Protein AF-A0A5Q4ESC2-F1 (afdb_monomer_lite)

Radius of gyration: 34.66 Å; chains: 1; bounding box: 76×83×93 Å

Sequence (273 aa):
MDDGARHDRKFGSLLDAVEGGDAQSPKQTKPARVKDPAAARRRTRFAQMLGGAMALSGALVGASLAWSEFKPIRPPDVFNDPFDNVLAFALLDKDFNKLPIERRIELLKEMAERFRSLDAGDSALMAAFAAGIGGKARAQLQENLQVLAMDMTEMFAMKYAQAPADQKEEALEAALVEMFTLMQELSPVEGEQRDAAETLERIRERSQRRAENRAGDGGGAMQSAEVGRMIDWIQGDGNQNSSPGERARVTRFMRDTVRYMRGQDINKGPRRD

Secondary structure (DSSP, 8-state):
------------------------------------HHHHHHHHHHHHHHHHHHHHHHHHHHHHHHHHHHSPP----TTTS-HHHHHHHHHH-SGGGGS-HHHHHHHHHHHHHHHHHS-GGGHHHHHHHHHH--THHHHHHHHHHHHHHHHHHHHHHHHHHHS-GGGHHHHHHHHHHHHHHHHHHT-SS------HHHHHHHHHHHHHHHHHTTTS----SSTHHHHHHHHHHHHTGGGTTS-HHHHHHHHHHHHHHHHHHTT--SSSPPP--

pLDDT: mean 70.16, std 15.53, range [33.69, 91.75]

Foldseek 3Di:
DDDDDDDDDDDDDDDDDDDDDDDPDPPPPDPDPPPPVVVVVVVVVVVVVVVVVVVVVVVVVVVVVVCVVPPDDDQDDCPPDDPLVLCCCLQQDPVLLVDDLVVSLVSLLSNLVVLLVDDPVCVVVVVVVVVVCDDPSVVRSVLSVLQSVLSLLLVLLVQLVPDDPVCNLVSLLVSQLVVQQSVQSSHSDPDDPDRSSVVLVVLLVVLQVVLVVPPDDQDDSPGPVNLVVVVVCLVPDSPPPPDPVSSVSSNLSSQLNVCVSNVHDSNDDPDPD

Structure (mmCIF, N/CA/C/O backbone):
data_AF-A0A5Q4ESC2-F1
#
_entry.id   AF-A0A5Q4ESC2-F1
#
loop_
_atom_site.group_PDB
_atom_site.id
_atom_site.type_symbol
_atom_site.label_atom_id
_atom_site.label_alt_id
_atom_site.label_comp_id
_atom_site.label_asym_id
_atom_site.label_entity_id
_atom_site.label_seq_id
_atom_site.pdbx_PDB_ins_code
_atom_site.Cartn_x
_atom_site.Cartn_y
_atom_site.Cartn_z
_atom_site.occupancy
_atom_site.B_iso_or_equiv
_atom_site.auth_seq_id
_atom_site.auth_comp_id
_atom_site.auth_asym_id
_atom_site.auth_atom_id
_atom_site.pdbx_PDB_model_num
ATOM 1 N N . MET A 1 1 ? 29.203 48.215 7.234 1.00 47.59 1 MET A N 1
ATOM 2 C CA . MET A 1 1 ? 29.011 47.410 6.013 1.00 47.59 1 MET A CA 1
ATOM 3 C C . MET A 1 1 ? 28.654 48.406 4.938 1.00 47.59 1 MET A C 1
ATOM 5 O O . MET A 1 1 ? 27.585 48.992 5.009 1.00 47.59 1 MET A O 1
ATOM 9 N N . ASP A 1 2 ? 29.662 48.713 4.128 1.00 43.50 2 ASP A N 1
ATOM 10 C CA . ASP A 1 2 ? 29.769 49.878 3.250 1.00 43.50 2 ASP A CA 1
ATOM 11 C C . ASP A 1 2 ? 29.071 49.674 1.903 1.00 43.50 2 ASP A C 1
ATOM 13 O O . ASP A 1 2 ? 29.063 48.569 1.355 1.00 43.50 2 ASP A O 1
ATOM 17 N N . ASP A 1 3 ? 28.546 50.785 1.389 1.00 51.19 3 ASP A N 1
ATOM 18 C CA . ASP A 1 3 ? 28.013 50.984 0.043 1.00 51.19 3 ASP A CA 1
ATOM 19 C C . ASP A 1 3 ? 29.142 50.955 -1.005 1.00 51.19 3 ASP A C 1
ATOM 21 O O . ASP A 1 3 ? 30.207 51.543 -0.813 1.00 51.19 3 ASP A O 1
ATOM 25 N N . GLY A 1 4 ? 28.910 50.293 -2.142 1.00 39.72 4 GLY A N 1
ATOM 26 C CA . GLY A 1 4 ? 29.937 50.049 -3.162 1.00 39.72 4 GLY A CA 1
ATOM 27 C C . GLY A 1 4 ? 29.409 50.160 -4.588 1.00 39.72 4 GLY A C 1
ATOM 28 O O . GLY A 1 4 ? 28.915 49.192 -5.160 1.00 39.72 4 GLY A O 1
ATOM 29 N N . ALA A 1 5 ? 29.531 51.364 -5.140 1.00 52.62 5 ALA A N 1
ATOM 30 C CA . ALA A 1 5 ? 29.028 51.845 -6.422 1.00 52.62 5 ALA A CA 1
ATOM 31 C C . ALA A 1 5 ? 29.481 51.073 -7.684 1.00 52.62 5 ALA A C 1
ATOM 33 O O . ALA A 1 5 ? 30.617 50.618 -7.818 1.00 52.62 5 ALA A O 1
ATOM 34 N N . ARG A 1 6 ? 28.571 51.047 -8.672 1.00 48.03 6 ARG A N 1
ATOM 35 C CA . ARG A 1 6 ? 28.815 50.703 -10.082 1.00 48.03 6 ARG A CA 1
ATOM 36 C C . ARG A 1 6 ? 29.672 51.778 -10.753 1.00 48.03 6 ARG A C 1
ATOM 38 O O . ARG A 1 6 ? 29.360 52.959 -10.640 1.00 48.03 6 ARG A O 1
ATOM 45 N N . HIS A 1 7 ? 30.664 51.360 -11.538 1.00 46.47 7 HIS A N 1
ATOM 46 C CA . HIS A 1 7 ? 31.393 52.241 -12.448 1.00 46.47 7 HIS A CA 1
ATOM 47 C C . HIS A 1 7 ? 31.344 51.726 -13.888 1.00 46.47 7 HIS A C 1
ATOM 49 O O . HIS A 1 7 ? 31.915 50.687 -14.219 1.00 46.47 7 HIS A O 1
ATOM 55 N N . ASP A 1 8 ? 30.695 52.525 -14.733 1.00 48.56 8 ASP A N 1
ATOM 56 C CA . ASP A 1 8 ? 30.868 52.570 -16.179 1.00 48.56 8 ASP A CA 1
ATOM 57 C C . ASP A 1 8 ? 32.325 52.880 -16.542 1.00 48.56 8 ASP A C 1
ATOM 59 O O . ASP A 1 8 ? 32.918 53.816 -16.001 1.00 48.56 8 ASP A O 1
ATOM 63 N N . ARG A 1 9 ? 32.880 52.176 -17.536 1.00 49.16 9 ARG A N 1
ATOM 64 C CA . ARG A 1 9 ? 34.013 52.683 -18.321 1.00 49.16 9 ARG A CA 1
ATOM 65 C C . ARG A 1 9 ? 33.838 52.382 -19.806 1.00 49.16 9 ARG A C 1
ATOM 67 O O . ARG A 1 9 ? 34.130 51.294 -20.290 1.00 49.16 9 ARG A O 1
ATOM 74 N N . LYS A 1 10 ? 33.392 53.421 -20.516 1.00 46.56 10 LYS A N 1
ATOM 75 C CA . LYS A 1 10 ? 33.647 53.652 -21.940 1.00 46.56 10 LYS A CA 1
ATOM 76 C C . LYS A 1 10 ? 35.147 53.900 -22.114 1.00 46.56 10 LYS A C 1
ATOM 78 O O . LYS A 1 10 ? 35.678 54.813 -21.489 1.00 46.56 10 LYS A O 1
ATOM 83 N N . PHE A 1 11 ? 35.806 53.139 -22.980 1.00 42.19 11 PHE A N 1
ATOM 84 C CA . PHE A 1 11 ? 37.112 53.513 -23.517 1.00 42.19 11 PHE A CA 1
ATOM 85 C C . PHE A 1 11 ? 36.919 53.993 -24.949 1.00 42.19 11 PHE A C 1
ATOM 87 O O . PHE A 1 11 ? 36.670 53.209 -25.861 1.00 42.19 11 PHE A O 1
ATOM 94 N N . GLY A 1 12 ? 36.977 55.313 -25.102 1.00 41.12 12 GLY A N 1
ATOM 95 C CA . GLY A 1 12 ? 37.135 55.978 -26.381 1.00 41.12 12 GLY A CA 1
ATOM 96 C C . GLY A 1 12 ? 38.611 56.251 -26.657 1.00 41.12 12 GLY A C 1
ATOM 97 O O . GLY A 1 12 ? 39.317 56.747 -25.788 1.00 41.12 12 GLY A O 1
ATOM 98 N N . SER A 1 13 ? 39.001 55.928 -27.890 1.00 49.38 13 SER A N 1
ATOM 99 C CA . SER A 1 13 ? 39.920 56.660 -28.767 1.00 49.38 13 SER A CA 1
ATOM 100 C C . SER A 1 13 ? 41.268 57.123 -28.216 1.00 49.38 13 SER A C 1
ATOM 102 O O . SER A 1 13 ? 41.353 58.164 -27.577 1.00 49.38 13 SER A O 1
ATOM 104 N N . LEU A 1 14 ? 42.332 56.463 -28.672 1.00 44.59 14 LEU A N 1
ATOM 105 C CA . LEU A 1 14 ? 43.613 57.105 -28.967 1.00 44.59 14 LEU A CA 1
ATOM 106 C C . LEU A 1 14 ? 44.258 56.358 -30.134 1.00 44.59 14 LEU A C 1
ATOM 108 O O . LEU A 1 14 ? 44.749 55.251 -29.938 1.00 44.59 14 LEU A O 1
ATOM 112 N N . LEU A 1 15 ? 44.187 56.944 -31.330 1.00 48.50 15 LEU A N 1
ATOM 113 C CA . LEU A 1 15 ? 45.241 56.992 -32.356 1.00 48.50 15 LEU A CA 1
ATOM 114 C C . LEU A 1 15 ? 44.617 57.553 -33.634 1.00 48.50 15 LEU A C 1
ATOM 116 O O . LEU A 1 15 ? 44.353 56.858 -34.611 1.00 48.50 15 LEU A O 1
ATOM 120 N N . ASP A 1 16 ? 44.325 58.845 -33.537 1.00 44.72 16 ASP A N 1
ATOM 121 C CA . ASP A 1 16 ? 44.263 59.735 -34.681 1.00 44.72 16 ASP A CA 1
ATOM 122 C C . ASP A 1 16 ? 45.709 60.134 -35.036 1.00 44.72 16 ASP A C 1
ATOM 124 O O . ASP A 1 16 ? 46.562 60.204 -34.146 1.00 44.72 16 ASP A O 1
ATOM 128 N N . ALA A 1 17 ? 45.939 60.406 -36.318 1.00 47.59 17 ALA A N 1
ATOM 129 C CA . ALA A 1 17 ? 47.190 60.829 -36.960 1.00 47.59 17 ALA A CA 1
ATOM 130 C C . ALA A 1 17 ? 48.273 59.760 -37.238 1.00 47.59 17 ALA A C 1
ATOM 132 O O . ALA A 1 17 ? 49.172 59.544 -36.433 1.00 47.59 17 ALA A O 1
ATOM 133 N N . VAL A 1 18 ? 48.268 59.226 -38.469 1.00 46.84 18 VAL A N 1
ATOM 134 C CA . VAL A 1 18 ? 49.436 59.273 -39.374 1.00 46.84 18 VAL A CA 1
ATOM 135 C C . VAL A 1 18 ? 48.935 59.438 -40.815 1.00 46.84 18 VAL A C 1
ATOM 137 O O . VAL A 1 18 ? 48.103 58.677 -41.303 1.00 46.84 18 VAL A O 1
ATOM 140 N N . GLU A 1 19 ? 49.451 60.483 -41.452 1.00 44.53 19 GLU A N 1
ATOM 141 C CA . GLU A 1 19 ? 49.295 60.880 -42.846 1.00 44.53 19 GLU A CA 1
ATOM 142 C C . GLU A 1 19 ? 49.773 59.826 -43.858 1.00 44.53 19 GLU A C 1
ATOM 144 O O . GLU A 1 19 ? 50.715 59.076 -43.609 1.00 44.53 19 GLU A O 1
ATOM 149 N N . GLY A 1 20 ? 49.225 59.920 -45.073 1.00 43.25 20 GLY A N 1
ATOM 150 C CA . GLY A 1 20 ? 50.013 59.726 -46.291 1.00 43.25 20 GLY A CA 1
ATOM 151 C C . GLY A 1 20 ? 49.615 58.536 -47.159 1.00 43.25 20 GLY A C 1
ATOM 152 O O . GLY A 1 20 ? 49.840 57.384 -46.803 1.00 43.25 20 GLY A O 1
ATOM 153 N N . GLY A 1 21 ? 49.132 58.833 -48.369 1.00 38.00 21 GLY A N 1
ATOM 154 C CA . GLY A 1 21 ? 49.243 57.913 -49.501 1.00 38.00 21 GLY A CA 1
ATOM 155 C C . GLY A 1 21 ? 47.980 57.778 -50.338 1.00 38.00 21 GLY A C 1
ATOM 156 O O . GLY A 1 21 ? 47.238 56.808 -50.199 1.00 38.00 21 GLY A O 1
ATOM 157 N N . ASP A 1 22 ? 47.787 58.707 -51.273 1.00 50.78 22 ASP A N 1
ATOM 158 C CA . ASP A 1 22 ? 46.944 58.487 -52.445 1.00 50.78 22 ASP A CA 1
ATOM 159 C C . ASP A 1 22 ? 47.487 57.301 -53.255 1.00 50.78 22 ASP A C 1
ATOM 161 O O . ASP A 1 22 ? 48.465 57.412 -53.994 1.00 50.78 22 ASP A O 1
ATOM 165 N N . ALA A 1 23 ? 46.836 56.146 -53.128 1.00 46.12 23 ALA A N 1
ATOM 166 C CA . ALA A 1 23 ? 47.021 55.010 -54.018 1.00 46.12 23 ALA A CA 1
ATOM 167 C C . ALA A 1 23 ? 45.649 54.441 -54.390 1.00 46.12 23 ALA A C 1
ATOM 169 O O . ALA A 1 23 ? 45.008 53.711 -53.629 1.00 46.12 23 ALA A O 1
ATOM 170 N N . GLN A 1 24 ? 45.191 54.792 -55.592 1.00 51.41 24 GLN A N 1
ATOM 171 C CA . GLN A 1 24 ? 44.028 54.192 -56.235 1.00 51.41 24 GLN A CA 1
ATOM 172 C C . GLN A 1 24 ? 44.231 52.674 -56.339 1.00 51.41 24 GLN A C 1
ATOM 174 O O . GLN A 1 24 ? 44.955 52.178 -57.200 1.00 51.41 24 GLN A O 1
ATOM 179 N N . SER A 1 25 ? 43.583 51.927 -55.446 1.00 45.12 25 SER A N 1
ATOM 180 C CA . SER A 1 25 ? 43.534 50.469 -55.516 1.00 45.12 25 SER A CA 1
ATOM 181 C C . SER A 1 25 ? 42.624 50.039 -56.676 1.00 45.12 25 SER A C 1
ATOM 183 O O . SER A 1 25 ? 41.509 50.558 -56.806 1.00 45.12 25 SER A O 1
ATOM 185 N N . PRO A 1 26 ? 43.050 49.092 -57.530 1.00 47.81 26 PRO A N 1
ATOM 186 C CA . PRO A 1 26 ? 42.250 48.632 -58.654 1.00 47.81 26 PRO A CA 1
ATOM 187 C C . PRO A 1 26 ? 40.977 47.958 -58.138 1.00 47.81 26 PRO A C 1
ATOM 189 O O . PRO A 1 26 ? 41.019 47.141 -57.217 1.00 47.81 26 PRO A O 1
ATOM 192 N N . LYS A 1 27 ? 39.831 48.299 -58.741 1.00 49.09 27 LYS A N 1
ATOM 193 C CA . LYS A 1 27 ? 38.537 47.653 -58.494 1.00 49.09 27 LYS A CA 1
ATOM 194 C C . LYS A 1 27 ? 38.689 46.142 -58.693 1.00 49.09 27 LYS A C 1
ATOM 196 O O . LYS A 1 27 ? 38.643 45.661 -59.821 1.00 49.09 27 LYS A O 1
ATOM 201 N N . GLN A 1 28 ? 38.850 45.395 -57.600 1.00 52.50 28 GLN A N 1
ATOM 202 C CA . GLN A 1 28 ? 38.733 43.943 -57.616 1.00 52.50 28 GLN A CA 1
ATOM 203 C C . GLN A 1 28 ? 37.276 43.600 -57.923 1.00 52.50 28 GLN A C 1
ATOM 205 O O . GLN A 1 28 ? 36.395 43.631 -57.062 1.00 52.50 28 GLN A O 1
ATOM 210 N N . THR A 1 29 ? 37.011 43.298 -59.186 1.00 51.88 29 THR A N 1
ATOM 211 C CA . THR A 1 29 ? 35.813 42.594 -59.616 1.00 51.88 29 THR A CA 1
ATOM 212 C C . THR A 1 29 ? 35.780 41.254 -58.887 1.00 51.88 29 THR A C 1
ATOM 214 O O . THR A 1 29 ? 36.559 40.350 -59.178 1.00 51.88 29 THR A O 1
ATOM 217 N N . LYS A 1 30 ? 34.886 41.131 -57.893 1.00 50.66 30 LYS A N 1
ATOM 218 C CA . LYS A 1 30 ? 34.574 39.845 -57.256 1.00 50.66 30 LYS A CA 1
ATOM 219 C C . LYS A 1 30 ? 34.264 38.847 -58.377 1.00 50.66 30 LYS A C 1
ATOM 221 O O . LYS A 1 30 ? 33.309 39.101 -59.118 1.00 50.66 30 LYS A O 1
ATOM 226 N N . PRO A 1 31 ? 35.018 37.742 -58.531 1.00 51.16 31 PRO A N 1
ATOM 227 C CA . PRO A 1 31 ? 34.662 36.744 -59.521 1.00 51.16 31 PRO A CA 1
ATOM 228 C C . PRO A 1 31 ? 33.261 36.250 -59.177 1.00 51.16 31 PRO A C 1
ATOM 230 O O . PRO A 1 31 ? 32.974 35.910 -58.023 1.00 51.16 31 PRO A O 1
ATOM 233 N N . ALA A 1 32 ? 32.367 36.277 -60.165 1.00 55.06 32 ALA A N 1
ATOM 234 C CA . ALA A 1 32 ? 31.042 35.703 -60.038 1.00 55.06 32 ALA A CA 1
ATOM 235 C C . ALA A 1 32 ? 31.217 34.275 -59.516 1.00 55.06 32 ALA A C 1
ATOM 237 O O . ALA A 1 32 ? 31.824 33.432 -60.176 1.00 55.06 32 ALA A O 1
ATOM 238 N N . ARG A 1 33 ? 30.756 34.032 -58.283 1.00 51.97 33 ARG A N 1
ATOM 239 C CA . ARG A 1 33 ? 30.824 32.725 -57.635 1.00 51.97 33 ARG A CA 1
ATOM 240 C C . ARG A 1 33 ? 30.038 31.761 -58.512 1.00 51.97 33 ARG A C 1
ATOM 242 O O . ARG A 1 33 ? 28.810 31.737 -58.441 1.00 51.97 33 ARG A O 1
ATOM 249 N N . VAL A 1 34 ? 30.744 31.009 -59.353 1.00 55.56 34 VAL A N 1
ATOM 250 C CA . VAL A 1 34 ? 30.172 29.918 -60.136 1.00 55.56 34 VAL A CA 1
ATOM 251 C C . VAL A 1 34 ? 29.514 28.998 -59.116 1.00 55.56 34 VAL A C 1
ATOM 253 O O . VAL A 1 34 ? 30.183 28.402 -58.269 1.00 55.56 34 VAL A O 1
ATOM 256 N N . LYS A 1 35 ? 28.177 28.988 -59.101 1.00 54.97 35 LYS A N 1
ATOM 257 C CA . LYS A 1 35 ? 27.392 28.086 -58.261 1.00 54.97 35 LYS A CA 1
ATOM 258 C C . LYS A 1 35 ? 27.627 26.694 -58.817 1.00 54.97 35 LYS A C 1
ATOM 260 O O . LYS A 1 35 ? 26.918 26.274 -59.720 1.00 54.97 35 LYS A O 1
ATOM 265 N N . ASP A 1 36 ? 28.654 26.026 -58.311 1.00 57.72 36 ASP A N 1
ATOM 266 C CA . ASP A 1 36 ? 28.990 24.671 -58.710 1.00 57.72 36 ASP A CA 1
ATOM 267 C C . ASP A 1 36 ? 27.778 23.757 -58.421 1.00 57.72 36 ASP A C 1
ATOM 269 O O . ASP A 1 36 ? 27.424 23.540 -57.249 1.00 57.72 36 ASP A O 1
ATOM 273 N N . PRO A 1 37 ? 27.076 23.256 -59.456 1.00 58.84 37 PRO A N 1
ATOM 274 C CA . PRO A 1 37 ? 25.859 22.470 -59.274 1.00 58.84 37 PRO A CA 1
ATOM 275 C C . PRO A 1 37 ? 26.145 21.147 -58.548 1.00 58.84 37 PRO A C 1
ATOM 277 O O . PRO A 1 37 ? 25.240 20.569 -57.938 1.00 58.84 37 PRO A O 1
ATOM 280 N N . ALA A 1 38 ? 27.401 20.685 -58.541 1.00 57.78 38 ALA A N 1
ATOM 281 C CA . ALA A 1 38 ? 27.824 19.505 -57.797 1.00 57.78 38 ALA A CA 1
ATOM 282 C C . ALA A 1 38 ? 27.832 19.748 -56.276 1.00 57.78 38 ALA A C 1
ATOM 284 O O . ALA A 1 38 ? 27.390 18.887 -55.508 1.00 57.78 38 ALA A O 1
ATOM 285 N N . ALA A 1 39 ? 28.254 20.935 -55.826 1.00 58.56 39 ALA A N 1
ATOM 286 C CA . ALA A 1 39 ? 28.253 21.307 -54.409 1.00 58.56 39 ALA A CA 1
ATOM 287 C C . ALA A 1 39 ? 26.825 21.493 -53.861 1.00 58.56 39 ALA A C 1
ATOM 289 O O . ALA A 1 39 ? 26.535 21.107 -52.725 1.00 58.56 39 ALA A O 1
ATOM 290 N N . ALA A 1 40 ? 25.907 22.014 -54.684 1.00 60.56 40 ALA A N 1
ATOM 291 C CA . ALA A 1 40 ? 24.490 22.136 -54.337 1.00 60.56 40 ALA A CA 1
ATOM 292 C C . ALA A 1 40 ? 23.805 20.763 -54.181 1.00 60.56 40 ALA A C 1
ATOM 294 O O . ALA A 1 40 ? 23.051 20.562 -53.227 1.00 60.56 40 ALA A O 1
ATOM 295 N N . ARG A 1 41 ? 24.124 19.797 -55.059 1.00 60.31 41 ARG A N 1
ATOM 296 C CA . ARG A 1 41 ? 23.623 18.409 -54.997 1.00 60.31 41 ARG A CA 1
ATOM 297 C C . ARG A 1 41 ? 24.165 17.621 -53.799 1.00 60.31 41 ARG A C 1
ATOM 299 O O . ARG A 1 41 ? 23.433 16.835 -53.205 1.00 60.31 41 ARG A O 1
ATOM 306 N N . ARG A 1 42 ? 25.426 17.837 -53.402 1.00 61.66 42 ARG A N 1
ATOM 307 C CA . ARG A 1 42 ? 25.998 17.213 -52.189 1.00 61.66 42 ARG A CA 1
ATOM 308 C C . ARG A 1 42 ? 25.338 17.735 -50.912 1.00 61.66 42 ARG A C 1
ATOM 310 O O . ARG A 1 42 ? 25.024 16.943 -50.032 1.00 61.66 42 ARG A O 1
ATOM 317 N N . ARG A 1 43 ? 25.067 19.042 -50.834 1.00 61.19 43 ARG A N 1
ATOM 318 C CA . ARG A 1 43 ? 24.376 19.660 -49.688 1.00 61.19 43 ARG A CA 1
ATOM 319 C C . ARG A 1 43 ? 22.924 19.207 -49.546 1.00 61.19 43 ARG A C 1
ATOM 321 O O . ARG A 1 43 ? 22.490 18.950 -48.432 1.00 61.19 43 ARG A O 1
ATOM 328 N N . THR A 1 44 ? 22.195 19.059 -50.652 1.00 61.62 44 THR A N 1
ATOM 329 C CA . THR A 1 44 ? 20.816 18.535 -50.634 1.00 61.62 44 THR A CA 1
ATOM 330 C C . THR A 1 44 ? 20.768 17.063 -50.245 1.00 61.62 44 THR A C 1
ATOM 332 O O . THR A 1 44 ? 19.947 16.701 -49.412 1.00 61.62 44 THR A O 1
ATOM 335 N N . ARG A 1 45 ? 21.689 16.227 -50.744 1.00 59.62 45 ARG A N 1
ATOM 336 C CA . ARG A 1 45 ? 21.797 14.821 -50.312 1.00 59.62 45 ARG A CA 1
ATOM 337 C C . ARG A 1 45 ? 22.182 14.682 -48.839 1.00 59.62 45 ARG A C 1
ATOM 339 O O . ARG A 1 45 ? 21.624 13.838 -48.152 1.00 59.62 45 ARG A O 1
ATOM 346 N N . PHE A 1 46 ? 23.087 15.525 -48.340 1.00 57.84 46 PHE A N 1
ATOM 347 C CA . PHE A 1 46 ? 23.463 15.536 -46.924 1.00 57.84 46 PHE A CA 1
ATOM 348 C C . PHE A 1 46 ? 22.311 16.013 -46.028 1.00 57.84 46 PHE A C 1
ATOM 350 O O . PHE A 1 46 ? 22.055 15.401 -45.001 1.00 57.84 46 PHE A O 1
ATOM 357 N N . ALA A 1 47 ? 21.561 17.042 -46.441 1.00 57.25 47 ALA A N 1
ATOM 358 C CA . ALA A 1 47 ? 20.363 17.495 -45.732 1.00 57.25 47 ALA A CA 1
ATOM 359 C C . ALA A 1 47 ? 19.234 16.446 -45.748 1.00 57.25 47 ALA A C 1
ATOM 361 O O . ALA A 1 47 ? 18.561 16.263 -44.740 1.00 57.25 47 ALA A O 1
ATOM 362 N N . GLN A 1 48 ? 19.058 15.717 -46.856 1.00 58.28 48 GLN A N 1
ATOM 363 C CA . GLN A 1 48 ? 18.121 14.591 -46.951 1.00 58.28 48 GLN A CA 1
ATOM 364 C C . GLN A 1 48 ? 18.555 13.404 -46.079 1.00 58.28 48 GLN A C 1
ATOM 366 O O . GLN A 1 48 ? 17.713 12.803 -45.421 1.00 58.28 48 GLN A O 1
ATOM 371 N N . MET A 1 49 ? 19.856 13.098 -46.015 1.00 55.41 49 MET A N 1
ATOM 372 C CA . MET A 1 49 ? 20.399 12.089 -45.098 1.00 55.41 49 MET A CA 1
ATOM 373 C C . MET A 1 49 ? 20.241 12.498 -43.631 1.00 55.41 49 MET A C 1
ATOM 375 O O . MET A 1 49 ? 19.827 11.669 -42.829 1.00 55.41 49 MET A O 1
ATOM 379 N N . LEU A 1 50 ? 20.509 13.761 -43.274 1.00 53.09 50 LEU A N 1
ATOM 380 C CA . LEU A 1 50 ? 20.295 14.256 -41.910 1.00 53.09 50 LEU A CA 1
ATOM 381 C C . LEU A 1 50 ? 18.812 14.249 -41.528 1.00 53.09 50 LEU A C 1
ATOM 383 O O . LEU A 1 50 ? 18.471 13.818 -40.432 1.00 53.09 50 LEU A O 1
ATOM 387 N N . GLY A 1 51 ? 17.934 14.694 -42.431 1.00 45.19 51 GLY A N 1
ATOM 388 C CA . GLY A 1 51 ? 16.487 14.664 -42.220 1.00 45.19 51 GLY A CA 1
ATOM 389 C C . GLY A 1 51 ? 15.958 13.236 -42.070 1.00 45.19 51 GLY A C 1
ATOM 390 O O . GLY A 1 51 ? 15.178 12.966 -41.162 1.00 45.19 51 GLY A O 1
ATOM 391 N N . GLY A 1 52 ? 16.445 12.306 -42.898 1.00 49.12 52 GLY A N 1
ATOM 392 C CA . GLY A 1 52 ? 16.133 10.880 -42.790 1.00 49.12 52 GLY A CA 1
ATOM 393 C C . GLY A 1 52 ? 16.634 10.261 -41.483 1.00 49.12 52 GLY A C 1
ATOM 394 O O . GLY A 1 52 ? 15.884 9.547 -40.826 1.00 49.12 52 GLY A O 1
ATOM 395 N N . ALA A 1 53 ? 17.859 10.584 -41.060 1.00 56.53 53 ALA A N 1
ATOM 396 C CA . ALA A 1 53 ? 18.421 10.113 -39.795 1.00 56.53 53 ALA A CA 1
ATOM 397 C C . ALA A 1 53 ? 17.649 10.654 -38.579 1.00 56.53 53 ALA A C 1
ATOM 399 O O . ALA A 1 53 ? 17.346 9.888 -37.668 1.00 56.53 53 ALA A O 1
ATOM 400 N N . MET A 1 54 ? 17.266 11.938 -38.588 1.00 56.44 54 MET A N 1
ATOM 401 C CA . MET A 1 54 ? 16.465 12.540 -37.517 1.00 56.44 54 MET A CA 1
ATOM 402 C C . MET A 1 54 ? 15.055 11.946 -37.436 1.00 56.44 54 MET A C 1
ATOM 404 O O . MET A 1 54 ? 14.585 11.633 -36.341 1.00 56.44 54 MET A O 1
ATOM 408 N N . ALA A 1 55 ? 14.396 11.735 -38.579 1.00 62.62 55 ALA A N 1
ATOM 409 C CA . ALA A 1 55 ? 13.086 11.090 -38.631 1.00 62.62 55 ALA A CA 1
ATOM 410 C C . ALA A 1 55 ? 13.145 9.645 -38.114 1.00 62.62 55 ALA A C 1
ATOM 412 O O . ALA A 1 55 ? 12.284 9.238 -37.337 1.00 62.62 55 ALA A O 1
ATOM 413 N N . LEU A 1 56 ? 14.192 8.893 -38.472 1.00 66.00 56 LEU A N 1
ATOM 414 C CA . LEU A 1 56 ? 14.399 7.532 -37.981 1.00 66.00 56 LEU A CA 1
ATOM 415 C C . LEU A 1 56 ? 14.648 7.513 -36.467 1.00 66.00 56 LEU A C 1
ATOM 417 O O . LEU A 1 56 ? 14.048 6.709 -35.761 1.00 66.00 56 LEU A O 1
ATOM 421 N N . SER A 1 57 ? 15.473 8.428 -35.945 1.00 61.44 57 SER A N 1
ATOM 422 C CA . SER A 1 57 ? 15.691 8.538 -34.498 1.00 61.44 57 SER A CA 1
ATOM 423 C C . SER A 1 57 ? 14.421 8.939 -33.746 1.00 61.44 57 SER A C 1
ATOM 425 O O . SER A 1 57 ? 14.132 8.364 -32.702 1.00 61.44 57 SER A O 1
ATOM 427 N N . GLY A 1 58 ? 13.619 9.857 -34.293 1.00 67.56 58 GLY A N 1
ATOM 428 C CA . GLY A 1 58 ? 12.332 10.237 -33.712 1.00 67.56 58 GLY A CA 1
ATOM 429 C C . GLY A 1 58 ? 11.334 9.079 -33.712 1.00 67.56 58 GLY A C 1
ATOM 430 O O . GLY A 1 58 ? 10.666 8.852 -32.708 1.00 67.56 58 GLY A O 1
ATOM 431 N N . ALA A 1 59 ? 11.283 8.297 -34.794 1.00 70.06 59 ALA A N 1
ATOM 432 C CA . ALA A 1 59 ? 10.445 7.106 -34.886 1.00 70.06 59 ALA A CA 1
ATOM 433 C C . ALA A 1 59 ? 10.889 6.003 -33.915 1.00 70.06 59 ALA A C 1
ATOM 435 O O . ALA A 1 59 ? 10.039 5.372 -33.301 1.00 70.06 59 ALA A O 1
ATOM 436 N N . LEU A 1 60 ? 12.196 5.794 -33.725 1.00 70.31 60 LEU A N 1
ATOM 437 C CA . LEU A 1 60 ? 12.719 4.821 -32.759 1.00 70.31 60 LEU A CA 1
ATOM 438 C C . LEU A 1 60 ? 12.428 5.234 -31.314 1.00 70.31 60 LEU A C 1
ATOM 440 O O . LEU A 1 60 ? 12.006 4.400 -30.517 1.00 70.31 60 LEU A O 1
ATOM 444 N N . VAL A 1 61 ? 12.593 6.516 -30.982 1.00 71.19 61 VAL A N 1
ATOM 445 C CA . VAL A 1 61 ? 12.222 7.039 -29.659 1.00 71.19 61 VAL A CA 1
ATOM 446 C C . VAL A 1 61 ? 10.712 6.931 -29.454 1.00 71.19 61 VAL A C 1
ATOM 448 O O . VAL A 1 61 ? 10.275 6.411 -28.434 1.00 71.19 61 VAL A O 1
ATOM 451 N N . GLY A 1 62 ? 9.907 7.335 -30.440 1.00 66.75 62 GLY A N 1
ATOM 452 C CA . GLY A 1 62 ? 8.450 7.218 -30.389 1.00 66.75 62 GLY A CA 1
ATOM 453 C C . GLY A 1 62 ? 7.975 5.770 -30.248 1.00 66.75 62 GLY A C 1
ATOM 454 O O . GLY A 1 62 ? 7.120 5.489 -29.416 1.00 66.75 62 GLY A O 1
ATOM 455 N N . ALA A 1 63 ? 8.572 4.837 -30.993 1.00 69.44 63 ALA A N 1
ATOM 456 C CA . ALA A 1 63 ? 8.281 3.410 -30.896 1.00 69.44 63 ALA A CA 1
ATOM 457 C C . ALA A 1 63 ? 8.710 2.827 -29.543 1.00 69.44 63 ALA A C 1
ATOM 459 O O . ALA A 1 63 ? 7.974 2.032 -28.971 1.00 69.44 63 ALA A O 1
ATOM 460 N N . SER A 1 64 ? 9.855 3.248 -28.997 1.00 59.16 64 SER A N 1
ATOM 461 C CA . SER A 1 64 ? 10.308 2.832 -27.665 1.00 59.16 64 SER A CA 1
ATOM 462 C C . SER A 1 64 ? 9.376 3.334 -26.561 1.00 59.16 64 SER A C 1
ATOM 464 O O . SER A 1 64 ? 9.086 2.590 -25.625 1.00 59.16 64 SER A O 1
ATOM 466 N N . LEU A 1 65 ? 8.896 4.576 -26.665 1.00 70.62 65 LEU A N 1
ATOM 467 C CA . LEU A 1 65 ? 7.932 5.143 -25.721 1.00 70.62 65 LEU A CA 1
ATOM 468 C C . LEU A 1 65 ? 6.574 4.440 -25.839 1.00 70.62 65 LEU A C 1
ATOM 470 O O . LEU A 1 65 ? 6.020 4.016 -24.830 1.00 70.62 65 LEU A O 1
ATOM 474 N N . ALA A 1 66 ? 6.078 4.232 -27.061 1.00 69.19 66 ALA A N 1
ATOM 475 C CA . ALA A 1 66 ? 4.826 3.520 -27.305 1.00 69.19 66 ALA A CA 1
ATOM 476 C C . ALA A 1 66 ? 4.888 2.062 -26.825 1.00 69.19 66 ALA A C 1
ATOM 478 O O . ALA A 1 66 ? 3.951 1.578 -26.200 1.00 69.19 66 ALA A O 1
ATOM 479 N N . TRP A 1 67 ? 6.003 1.364 -27.054 1.00 72.12 67 TRP A N 1
ATOM 480 C CA . TRP A 1 67 ? 6.191 0.003 -26.552 1.00 72.12 67 TRP A CA 1
ATOM 481 C C . TRP A 1 67 ? 6.188 -0.048 -25.022 1.00 72.12 67 TRP A C 1
ATOM 483 O O . TRP A 1 67 ? 5.604 -0.954 -24.439 1.00 72.12 67 TRP A O 1
ATOM 493 N N . SER A 1 68 ? 6.794 0.938 -24.358 1.00 71.00 68 SER A N 1
ATOM 494 C CA . SER A 1 68 ? 6.777 1.025 -22.895 1.00 71.00 68 SER A CA 1
ATOM 495 C C . SER A 1 68 ? 5.375 1.269 -22.321 1.00 71.00 68 SER A C 1
ATOM 497 O O . SER A 1 68 ? 5.100 0.829 -21.203 1.00 71.00 68 SER A O 1
ATOM 499 N N . GLU A 1 69 ? 4.510 1.965 -23.059 1.00 71.44 69 GLU A N 1
ATOM 500 C CA . GLU A 1 69 ? 3.149 2.299 -22.625 1.00 71.44 69 GLU A CA 1
ATOM 501 C C . GLU A 1 69 ? 2.155 1.163 -22.904 1.00 71.44 69 GLU A C 1
ATOM 503 O O . GLU A 1 69 ? 1.349 0.819 -22.044 1.00 71.44 69 GLU A O 1
ATOM 508 N N . PHE A 1 70 ? 2.243 0.536 -24.083 1.00 76.75 70 PHE A N 1
ATOM 509 C CA . PHE A 1 70 ? 1.263 -0.449 -24.561 1.00 76.75 70 PHE A CA 1
ATOM 510 C C . PHE A 1 70 ? 1.700 -1.911 -24.423 1.00 76.75 70 PHE A C 1
ATOM 512 O O . PHE A 1 70 ? 0.961 -2.806 -24.844 1.00 76.75 70 PHE A O 1
ATOM 519 N N . LYS A 1 71 ? 2.887 -2.199 -23.871 1.00 73.19 71 LYS A N 1
ATOM 520 C CA . LYS A 1 71 ? 3.290 -3.591 -23.635 1.00 73.19 71 LYS A CA 1
ATOM 521 C C . LYS A 1 71 ? 2.282 -4.276 -22.693 1.00 73.19 71 LYS A C 1
ATOM 523 O O . LYS A 1 71 ? 1.943 -3.712 -21.652 1.00 73.19 71 LYS A O 1
ATOM 528 N N . PRO A 1 72 ? 1.820 -5.496 -23.015 1.00 75.44 72 PRO A N 1
ATOM 529 C CA . PRO A 1 72 ? 1.019 -6.281 -22.087 1.00 75.44 72 PRO A CA 1
ATOM 530 C C . PRO A 1 72 ? 1.798 -6.502 -20.789 1.00 75.44 72 PRO A C 1
ATOM 532 O O . PRO A 1 72 ? 2.909 -7.036 -20.820 1.00 75.44 72 PRO A O 1
ATOM 535 N N . ILE A 1 73 ? 1.218 -6.101 -19.659 1.00 77.81 73 ILE A N 1
ATOM 536 C CA . ILE A 1 73 ? 1.788 -6.377 -18.340 1.00 77.81 73 ILE A CA 1
ATOM 537 C C . ILE A 1 73 ? 1.634 -7.876 -18.096 1.00 77.81 73 ILE A C 1
ATOM 539 O O . ILE A 1 73 ? 0.523 -8.404 -18.116 1.00 77.81 73 ILE A O 1
ATOM 543 N N . ARG A 1 74 ? 2.753 -8.568 -17.896 1.00 78.44 74 ARG A N 1
ATOM 544 C CA . ARG A 1 74 ? 2.766 -9.977 -17.502 1.00 78.44 74 ARG A CA 1
ATOM 545 C C . ARG A 1 74 ? 3.215 -10.038 -16.047 1.00 78.44 74 ARG A C 1
ATOM 547 O O . ARG A 1 74 ? 4.422 -9.980 -15.821 1.00 78.44 74 ARG A O 1
ATOM 554 N N . PRO A 1 75 ? 2.282 -10.060 -15.078 1.00 80.31 75 PRO A N 1
ATOM 555 C CA . PRO A 1 75 ? 2.669 -10.248 -13.690 1.00 80.31 75 PRO A CA 1
ATOM 556 C C . PRO A 1 75 ? 3.369 -11.610 -13.557 1.00 80.31 75 PRO A C 1
ATOM 558 O O . PRO A 1 75 ? 2.933 -12.564 -14.209 1.00 80.31 75 PRO A O 1
ATOM 561 N N . PRO A 1 76 ? 4.448 -11.698 -12.767 1.00 85.31 76 PRO A N 1
ATOM 562 C CA . PRO A 1 76 ? 5.147 -12.954 -12.552 1.00 85.31 76 PRO A CA 1
ATOM 563 C C . PRO A 1 76 ? 4.265 -13.935 -11.774 1.00 85.31 76 PRO A C 1
ATOM 565 O O . PRO A 1 76 ? 3.377 -13.530 -11.016 1.00 85.31 76 PRO A O 1
ATOM 568 N N . ASP A 1 77 ? 4.520 -15.223 -11.964 1.00 85.88 77 ASP A N 1
ATOM 569 C CA . ASP A 1 77 ? 3.929 -16.291 -11.168 1.00 85.88 77 ASP A CA 1
ATOM 570 C C . ASP A 1 77 ? 4.719 -16.429 -9.865 1.00 85.88 77 ASP A C 1
ATOM 572 O O . ASP A 1 77 ? 5.889 -16.821 -9.863 1.00 85.88 77 ASP A O 1
ATOM 576 N N . VAL A 1 78 ? 4.083 -16.100 -8.741 1.00 82.56 78 VAL A N 1
ATOM 577 C CA . VAL A 1 78 ? 4.772 -16.023 -7.453 1.00 82.56 78 VAL A CA 1
ATOM 578 C C . VAL A 1 78 ? 5.331 -17.366 -7.002 1.00 82.56 78 VAL A C 1
ATOM 580 O O . VAL A 1 78 ? 6.319 -17.356 -6.279 1.00 82.56 78 VAL A O 1
ATOM 583 N N . PHE A 1 79 ? 4.795 -18.507 -7.433 1.00 84.56 79 PHE A N 1
ATOM 584 C CA . PHE A 1 79 ? 5.281 -19.819 -6.996 1.00 84.56 79 PHE A CA 1
ATOM 585 C C . PHE A 1 79 ? 6.219 -20.477 -8.007 1.00 84.56 79 PHE A C 1
ATOM 587 O O . PHE A 1 79 ? 7.118 -21.218 -7.607 1.00 84.56 79 PHE A O 1
ATOM 594 N N . ASN A 1 80 ? 6.051 -20.181 -9.297 1.00 85.25 80 ASN A N 1
ATOM 595 C CA . ASN A 1 80 ? 6.823 -20.819 -10.363 1.00 85.25 80 ASN A CA 1
ATOM 596 C C . ASN A 1 80 ? 8.024 -19.988 -10.847 1.00 85.25 80 ASN A C 1
ATOM 598 O O . ASN A 1 80 ? 9.017 -20.570 -11.291 1.00 85.25 80 ASN A O 1
ATOM 602 N N . ASP A 1 81 ? 7.982 -18.656 -10.743 1.00 85.75 81 ASP A N 1
ATOM 603 C CA . ASP A 1 81 ? 9.077 -17.798 -11.206 1.00 85.75 81 ASP A CA 1
ATOM 604 C C . ASP A 1 81 ? 10.206 -17.647 -10.160 1.00 85.75 81 ASP A C 1
ATOM 606 O O . ASP A 1 81 ? 9.994 -17.821 -8.947 1.00 85.75 81 ASP A O 1
ATOM 610 N N . PRO A 1 82 ? 11.437 -17.294 -10.592 1.00 82.56 82 PRO A N 1
ATOM 611 C CA . PRO A 1 82 ? 12.530 -16.944 -9.686 1.00 82.56 82 PRO A CA 1
ATOM 612 C C . PRO A 1 82 ? 12.130 -15.834 -8.705 1.00 82.56 82 PRO A C 1
ATOM 614 O O . PRO A 1 82 ? 11.540 -14.823 -9.088 1.00 82.56 82 PRO A O 1
ATOM 617 N N . PHE A 1 83 ? 12.435 -16.030 -7.422 1.00 78.38 83 PHE A N 1
ATOM 618 C CA . PHE A 1 83 ? 11.946 -15.158 -6.351 1.00 78.38 83 PHE A CA 1
ATOM 619 C C . PHE A 1 83 ? 12.452 -13.713 -6.459 1.00 78.38 83 PHE A C 1
ATOM 621 O O . PHE A 1 83 ? 11.732 -12.765 -6.152 1.00 78.38 83 PHE A O 1
ATOM 628 N N . ASP A 1 84 ? 13.678 -13.542 -6.944 1.00 77.69 84 ASP A N 1
ATOM 629 C CA . ASP A 1 84 ? 14.292 -12.252 -7.241 1.00 77.69 84 ASP A CA 1
ATOM 630 C C . ASP A 1 84 ? 13.529 -11.476 -8.324 1.00 77.69 84 ASP A C 1
ATOM 632 O O . ASP A 1 84 ? 13.346 -10.268 -8.181 1.00 77.69 84 ASP A O 1
ATOM 636 N N . ASN A 1 85 ? 13.011 -12.154 -9.353 1.00 82.88 85 ASN A N 1
ATOM 637 C CA . ASN A 1 85 ? 12.178 -11.528 -10.384 1.00 82.88 85 ASN A CA 1
ATOM 638 C C . ASN A 1 85 ? 10.828 -11.066 -9.825 1.00 82.88 85 ASN A C 1
ATOM 640 O O . ASN A 1 85 ? 10.381 -9.962 -10.137 1.00 82.88 85 ASN A O 1
ATOM 644 N N . VAL A 1 86 ? 10.196 -11.886 -8.981 1.00 83.81 86 VAL A N 1
ATOM 645 C CA . VAL A 1 86 ? 8.922 -11.545 -8.327 1.00 83.81 86 VAL A CA 1
ATOM 646 C C . VAL A 1 86 ? 9.100 -10.327 -7.414 1.00 83.81 86 VAL A C 1
ATOM 648 O O . VAL A 1 86 ? 8.345 -9.358 -7.512 1.00 83.81 86 VAL A O 1
ATOM 651 N N . LEU A 1 87 ? 10.145 -10.336 -6.579 1.00 80.88 87 LEU A N 1
ATOM 652 C CA . LEU A 1 87 ? 10.513 -9.207 -5.723 1.00 80.88 87 LEU A CA 1
ATOM 653 C C . LEU A 1 87 ? 10.822 -7.952 -6.537 1.00 80.88 87 LEU A C 1
ATOM 655 O O . LEU A 1 87 ? 10.318 -6.877 -6.217 1.00 80.88 87 LEU A O 1
ATOM 659 N N . ALA A 1 88 ? 11.632 -8.069 -7.589 1.00 82.69 88 ALA A N 1
ATOM 660 C CA . ALA A 1 88 ? 11.979 -6.941 -8.443 1.00 82.69 88 ALA A CA 1
ATOM 661 C C . ALA A 1 88 ? 10.737 -6.340 -9.110 1.00 82.69 88 ALA A C 1
ATOM 663 O O . ALA A 1 88 ? 10.599 -5.118 -9.132 1.00 82.69 88 ALA A O 1
ATOM 664 N N . PHE A 1 89 ? 9.809 -7.172 -9.586 1.00 86.69 89 PHE A N 1
ATOM 665 C CA . PHE A 1 89 ? 8.554 -6.700 -10.160 1.00 86.69 89 PHE A CA 1
ATOM 666 C C . PHE A 1 89 ? 7.711 -5.943 -9.128 1.00 86.69 89 PHE A C 1
ATOM 668 O O . PHE A 1 89 ? 7.374 -4.784 -9.350 1.00 86.69 89 PHE A O 1
ATOM 675 N N . ALA A 1 90 ? 7.412 -6.560 -7.981 1.00 83.00 90 ALA A N 1
ATOM 676 C CA . ALA A 1 90 ? 6.531 -5.965 -6.977 1.00 83.00 90 ALA A CA 1
ATOM 677 C C . ALA A 1 90 ? 7.116 -4.701 -6.325 1.00 83.00 90 ALA A C 1
ATOM 679 O O . ALA A 1 90 ? 6.385 -3.783 -5.958 1.00 83.00 90 ALA A O 1
ATOM 680 N N . LEU A 1 91 ? 8.440 -4.646 -6.164 1.00 80.44 91 LEU A N 1
ATOM 681 C CA . LEU A 1 91 ? 9.098 -3.603 -5.383 1.00 80.44 91 LEU A CA 1
ATOM 682 C C . LEU A 1 91 ? 9.741 -2.510 -6.234 1.00 80.44 91 LEU A C 1
ATOM 684 O O . LEU A 1 91 ? 9.783 -1.361 -5.800 1.00 80.44 91 LEU A O 1
ATOM 688 N N . LEU A 1 92 ? 10.254 -2.840 -7.419 1.00 81.38 92 LEU A N 1
ATOM 689 C CA . LEU A 1 92 ? 11.094 -1.938 -8.214 1.00 81.38 92 LEU A CA 1
ATOM 690 C C . LEU A 1 92 ? 10.501 -1.605 -9.586 1.00 81.38 92 LEU A C 1
ATOM 692 O O . LEU A 1 92 ? 10.877 -0.583 -10.162 1.00 81.38 92 LEU A O 1
ATOM 696 N N . ASP A 1 93 ? 9.593 -2.425 -10.117 1.00 84.81 93 ASP A N 1
ATOM 697 C CA . ASP A 1 93 ? 8.957 -2.147 -11.402 1.00 84.81 93 ASP A CA 1
ATOM 698 C C . ASP A 1 93 ? 7.805 -1.145 -11.239 1.00 84.81 93 ASP A C 1
ATOM 700 O O . ASP A 1 93 ? 7.039 -1.163 -10.275 1.00 84.81 93 ASP A O 1
ATOM 704 N N . LYS A 1 94 ? 7.675 -0.244 -12.211 1.00 82.50 94 LYS A N 1
ATOM 705 C CA . LYS A 1 94 ? 6.558 0.702 -12.302 1.00 82.50 94 LYS A CA 1
ATOM 706 C C . LYS A 1 94 ? 5.290 0.021 -12.800 1.00 82.50 94 LYS A C 1
ATOM 708 O O . LYS A 1 94 ? 4.195 0.509 -12.531 1.00 82.50 94 LYS A O 1
ATOM 713 N N . ASP A 1 95 ? 5.431 -1.093 -13.516 1.00 84.81 95 ASP A N 1
ATOM 714 C CA . ASP A 1 95 ? 4.303 -1.873 -14.012 1.00 84.81 95 ASP A CA 1
ATOM 715 C C . ASP A 1 95 ? 3.492 -2.504 -12.869 1.00 84.81 95 ASP A C 1
ATOM 717 O O . ASP A 1 95 ? 2.296 -2.730 -13.046 1.00 84.81 95 ASP A O 1
ATOM 721 N N . PHE A 1 96 ? 4.078 -2.683 -11.676 1.00 86.81 96 PHE A N 1
ATOM 722 C CA . PHE A 1 96 ? 3.329 -3.063 -10.475 1.00 86.81 96 PHE A CA 1
ATOM 723 C C . PHE A 1 96 ? 2.198 -2.071 -10.181 1.00 86.81 96 PHE A C 1
ATOM 725 O O . PHE A 1 96 ? 1.053 -2.482 -10.018 1.00 86.81 96 PHE A O 1
ATOM 732 N N . ASN A 1 97 ? 2.475 -0.7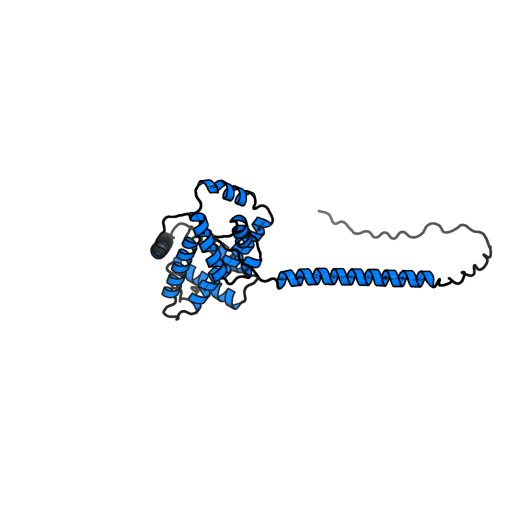62 -10.212 1.00 84.88 97 ASN A N 1
ATOM 733 C CA . ASN A 1 97 ? 1.477 0.281 -9.934 1.00 84.88 97 ASN A CA 1
ATOM 734 C C . ASN A 1 97 ? 0.387 0.393 -11.013 1.00 84.88 97 ASN A C 1
ATOM 736 O O . ASN A 1 97 ? -0.629 1.041 -10.782 1.00 84.88 97 ASN A O 1
ATOM 740 N N . LYS A 1 98 ? 0.578 -0.226 -12.185 1.00 85.50 98 LYS A N 1
ATOM 741 C CA . LYS A 1 98 ? -0.444 -0.292 -13.241 1.00 85.50 98 LYS A CA 1
ATOM 742 C C . LYS A 1 98 ? -1.457 -1.417 -13.009 1.00 85.50 98 LYS A C 1
ATOM 744 O O . LYS A 1 98 ? -2.479 -1.462 -13.691 1.00 85.50 98 LYS A O 1
ATOM 749 N N . LEU A 1 99 ? -1.176 -2.341 -12.088 1.00 86.81 99 LEU A N 1
ATOM 750 C CA . LEU A 1 99 ? -2.105 -3.407 -11.734 1.00 86.81 99 LEU A CA 1
ATOM 751 C C . LEU A 1 99 ? -3.247 -2.868 -10.852 1.00 86.81 99 LEU A C 1
ATOM 753 O O . LEU A 1 99 ? -3.011 -2.004 -9.997 1.00 86.81 99 LEU A O 1
ATOM 757 N N . PRO A 1 100 ? -4.470 -3.422 -10.985 1.00 88.94 100 PRO A N 1
ATOM 758 C CA . PRO A 1 100 ? -5.543 -3.191 -10.021 1.00 88.94 100 PRO A CA 1
ATOM 759 C C . PRO A 1 100 ? -5.068 -3.456 -8.589 1.00 88.94 100 PRO A C 1
ATOM 761 O O . PRO A 1 100 ? -4.230 -4.336 -8.362 1.00 88.94 100 PRO A O 1
ATOM 764 N N . ILE A 1 101 ? -5.582 -2.692 -7.623 1.00 88.44 101 ILE A N 1
ATOM 765 C CA . ILE A 1 101 ? -5.146 -2.782 -6.222 1.00 88.44 101 ILE A CA 1
ATOM 766 C C . ILE A 1 101 ? -5.342 -4.193 -5.657 1.00 88.44 101 ILE A C 1
ATOM 768 O O . ILE A 1 101 ? -4.470 -4.701 -4.959 1.00 88.44 101 ILE A O 1
ATOM 772 N N . GLU A 1 102 ? -6.415 -4.874 -6.047 1.00 88.94 102 GLU A N 1
ATOM 773 C CA . GLU A 1 102 ? -6.709 -6.247 -5.645 1.00 88.94 102 GLU A CA 1
ATOM 774 C C . GLU A 1 102 ? -5.604 -7.200 -6.103 1.00 88.94 102 GLU A C 1
ATOM 776 O O . GLU A 1 102 ? -5.111 -7.999 -5.309 1.00 88.94 102 GLU A O 1
ATOM 781 N N . ARG A 1 103 ? -5.141 -7.061 -7.354 1.00 89.94 103 ARG A N 1
ATOM 782 C CA . ARG A 1 103 ? -4.069 -7.907 -7.893 1.00 89.94 103 ARG A CA 1
ATOM 783 C C . ARG A 1 103 ? -2.717 -7.588 -7.258 1.00 89.94 103 ARG A C 1
ATOM 785 O O . ARG A 1 103 ? -1.912 -8.492 -7.060 1.00 89.94 103 ARG A O 1
ATOM 792 N N . ARG A 1 104 ? -2.458 -6.321 -6.919 1.00 90.38 104 ARG A N 1
ATOM 793 C CA . ARG A 1 104 ? -1.253 -5.930 -6.167 1.00 90.38 104 ARG A CA 1
ATOM 794 C C . ARG A 1 104 ? -1.237 -6.545 -4.774 1.00 90.38 104 ARG A C 1
ATOM 796 O O . ARG A 1 104 ? -0.215 -7.084 -4.365 1.00 90.38 104 ARG A O 1
ATOM 803 N N . ILE A 1 105 ? -2.363 -6.478 -4.067 1.00 89.88 105 ILE A N 1
ATOM 804 C CA . ILE A 1 105 ? -2.524 -7.086 -2.745 1.00 89.88 105 ILE A CA 1
ATOM 805 C C . ILE A 1 105 ? -2.342 -8.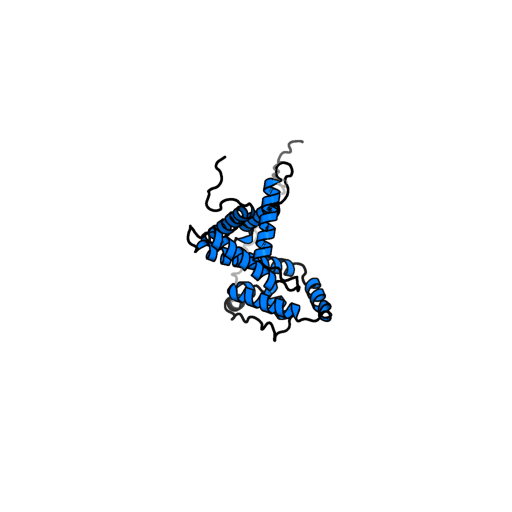602 -2.832 1.00 89.88 105 ILE A C 1
ATOM 807 O O . ILE A 1 105 ? -1.606 -9.165 -2.029 1.00 89.88 105 ILE A O 1
ATOM 811 N N . GLU A 1 106 ? -2.976 -9.254 -3.805 1.00 90.62 106 GLU A N 1
ATOM 812 C CA . GLU A 1 106 ? -2.870 -10.699 -4.020 1.00 90.62 106 GLU A CA 1
ATOM 813 C C . GLU A 1 106 ? -1.419 -11.132 -4.265 1.00 90.62 106 GLU A C 1
ATOM 815 O O . GLU A 1 106 ? -0.929 -12.010 -3.562 1.00 90.62 106 GLU A O 1
ATOM 820 N N . LEU A 1 107 ? -0.690 -10.442 -5.151 1.00 89.62 107 LEU A N 1
ATOM 821 C CA . LEU A 1 107 ? 0.737 -10.699 -5.372 1.00 89.62 107 LEU A CA 1
ATOM 822 C C . LEU A 1 107 ? 1.550 -10.582 -4.078 1.00 89.62 107 LEU A C 1
ATOM 824 O O . LEU A 1 107 ? 2.400 -11.423 -3.805 1.00 89.62 107 LEU A O 1
ATOM 828 N N . LEU A 1 108 ? 1.292 -9.562 -3.257 1.00 88.44 108 LEU A N 1
ATOM 829 C CA . LEU A 1 108 ? 2.008 -9.397 -1.992 1.00 88.44 108 LEU A CA 1
ATOM 830 C C . LEU A 1 108 ? 1.635 -10.466 -0.955 1.00 88.44 108 LEU A C 1
ATOM 832 O O . LEU A 1 108 ? 2.500 -10.860 -0.175 1.00 88.44 108 LEU A O 1
ATOM 836 N N . LYS A 1 109 ? 0.390 -10.959 -0.952 1.00 88.62 109 LYS A N 1
ATOM 837 C CA . LYS A 1 109 ? -0.038 -12.086 -0.108 1.00 88.62 109 LYS A CA 1
ATOM 838 C C . LYS A 1 109 ? 0.657 -13.377 -0.521 1.00 88.62 109 LYS A C 1
ATOM 840 O O . LYS A 1 109 ? 1.258 -14.024 0.331 1.00 88.62 109 LYS A O 1
ATOM 845 N N . GLU A 1 110 ? 0.631 -13.704 -1.812 1.00 88.38 110 GLU A N 1
ATOM 846 C CA . GLU A 1 110 ? 1.339 -14.859 -2.377 1.00 88.38 110 GLU A CA 1
ATOM 847 C C . GLU A 1 110 ? 2.843 -14.765 -2.063 1.00 88.38 110 GLU A C 1
ATOM 849 O O . GLU A 1 110 ? 3.480 -15.749 -1.690 1.00 88.38 110 GLU A O 1
ATOM 854 N N . MET A 1 111 ? 3.426 -13.561 -2.145 1.00 85.88 111 MET A N 1
ATOM 855 C CA . MET A 1 111 ? 4.830 -13.340 -1.797 1.00 85.88 111 MET A CA 1
ATOM 856 C C . MET A 1 111 ? 5.084 -13.554 -0.309 1.00 85.88 111 MET A C 1
ATOM 858 O O . MET A 1 111 ? 6.061 -14.211 0.035 1.00 85.88 111 MET A O 1
ATOM 862 N N . ALA A 1 112 ? 4.239 -13.009 0.570 1.00 83.88 112 ALA A N 1
ATOM 863 C CA . ALA A 1 112 ? 4.353 -13.190 2.013 1.00 83.88 112 ALA A CA 1
ATOM 864 C C . ALA A 1 112 ? 4.204 -14.669 2.407 1.00 83.88 112 ALA A C 1
ATOM 866 O O . ALA A 1 112 ? 4.938 -15.155 3.263 1.00 83.88 112 ALA A O 1
ATOM 867 N N . GLU A 1 113 ? 3.305 -15.405 1.754 1.00 85.56 113 GLU A N 1
ATOM 868 C CA . GLU A 1 113 ? 3.156 -16.851 1.919 1.00 85.56 113 GLU A CA 1
ATOM 869 C C . GLU A 1 113 ? 4.409 -17.601 1.463 1.00 85.56 113 GLU A C 1
ATOM 871 O O . GLU A 1 113 ? 4.967 -18.389 2.230 1.00 85.56 113 GLU A O 1
ATOM 876 N N . ARG A 1 114 ? 4.919 -17.291 0.264 1.00 84.38 114 ARG A N 1
ATOM 877 C CA . ARG A 1 114 ? 6.178 -17.858 -0.222 1.00 84.38 114 ARG A CA 1
ATOM 878 C C . ARG A 1 114 ? 7.318 -17.558 0.747 1.00 84.38 114 ARG A C 1
ATOM 880 O O . ARG A 1 114 ? 8.062 -18.470 1.076 1.00 84.38 114 ARG A O 1
ATOM 887 N N . PHE A 1 115 ? 7.407 -16.335 1.269 1.00 81.12 115 PHE A N 1
ATOM 888 C CA . PHE A 1 115 ? 8.383 -15.931 2.284 1.00 81.12 115 PHE A CA 1
ATOM 889 C C . PHE A 1 115 ? 8.350 -16.811 3.534 1.00 81.12 115 PHE A C 1
ATOM 891 O O . PHE A 1 115 ? 9.408 -17.230 3.991 1.00 81.12 115 PHE A O 1
ATOM 898 N N . ARG A 1 116 ? 7.162 -17.111 4.070 1.00 78.94 116 ARG A N 1
ATOM 899 C CA . ARG A 1 116 ? 7.012 -18.000 5.235 1.00 78.94 116 ARG A CA 1
ATOM 900 C C . ARG A 1 116 ? 7.374 -19.447 4.912 1.00 78.94 116 ARG A C 1
ATOM 902 O O . ARG A 1 116 ? 7.824 -20.169 5.790 1.00 78.94 116 ARG A O 1
ATOM 909 N N . SER A 1 117 ? 7.181 -19.862 3.660 1.00 79.69 117 SER A N 1
ATOM 910 C CA . SER A 1 117 ? 7.546 -21.205 3.198 1.00 79.69 117 SER A CA 1
ATOM 911 C C . SER A 1 117 ? 9.043 -21.386 2.909 1.00 79.69 117 SER A C 1
ATOM 913 O O . SER A 1 117 ? 9.488 -22.524 2.772 1.00 79.69 117 SER A O 1
ATOM 915 N N . LEU A 1 118 ? 9.819 -20.297 2.794 1.00 76.06 118 LEU A N 1
ATOM 916 C CA . LEU A 1 118 ? 11.270 -20.374 2.611 1.00 76.06 118 LEU A CA 1
ATOM 917 C C . LEU A 1 118 ? 11.936 -20.797 3.927 1.00 76.06 118 LEU A C 1
ATOM 919 O O . LEU A 1 118 ? 11.682 -20.226 4.987 1.00 76.06 118 LEU A O 1
ATOM 923 N N . ASP A 1 119 ? 12.815 -21.793 3.849 1.00 63.16 119 ASP A N 1
ATOM 924 C CA . ASP A 1 119 ? 13.535 -22.322 5.006 1.00 63.16 119 ASP A CA 1
ATOM 925 C C . ASP A 1 119 ? 14.543 -21.288 5.545 1.00 63.16 119 ASP A C 1
ATOM 927 O O . ASP A 1 119 ? 15.047 -20.434 4.810 1.00 63.16 119 ASP A O 1
ATOM 931 N N . ALA A 1 120 ? 14.933 -21.393 6.821 1.00 59.44 120 ALA A N 1
ATOM 932 C CA . ALA A 1 120 ? 15.866 -20.447 7.459 1.00 59.44 120 ALA A CA 1
ATOM 933 C C . ALA A 1 120 ? 17.226 -20.303 6.723 1.00 59.44 120 ALA A C 1
ATOM 935 O O . ALA A 1 120 ? 17.937 -19.310 6.915 1.00 59.44 120 ALA A O 1
ATOM 936 N N . GLY A 1 121 ? 17.583 -21.261 5.856 1.00 55.06 121 GLY A N 1
ATOM 937 C CA . GLY A 1 121 ? 18.765 -21.235 4.986 1.00 55.06 121 GLY A CA 1
ATOM 938 C C . GLY A 1 121 ? 18.714 -20.215 3.836 1.00 55.06 121 GLY A C 1
ATOM 939 O O . GLY A 1 121 ? 19.770 -19.746 3.409 1.00 55.06 121 GLY A O 1
ATOM 940 N N . ASP A 1 122 ? 17.525 -19.780 3.403 1.00 62.28 122 ASP A N 1
ATOM 941 C CA . ASP A 1 122 ? 17.347 -18.792 2.320 1.00 62.28 122 ASP A CA 1
ATOM 942 C C . ASP A 1 122 ? 17.509 -17.333 2.789 1.00 62.28 122 ASP A C 1
ATOM 944 O O . ASP A 1 122 ? 17.486 -16.386 1.995 1.00 62.28 122 ASP A O 1
ATOM 948 N N . SER A 1 123 ? 17.798 -17.141 4.082 1.00 62.50 123 SER A N 1
ATOM 949 C CA . SER A 1 123 ? 18.179 -15.858 4.688 1.00 62.50 123 SER A CA 1
ATOM 950 C C . SER A 1 123 ? 19.339 -15.170 3.955 1.00 62.50 123 SER A C 1
ATOM 952 O O . SER A 1 123 ? 19.420 -13.941 3.932 1.00 62.50 123 SER A O 1
ATOM 954 N N . ALA A 1 124 ? 20.233 -15.943 3.324 1.00 67.69 124 ALA A N 1
ATOM 955 C CA . ALA A 1 124 ? 21.340 -15.409 2.534 1.00 67.69 124 ALA A CA 1
ATOM 956 C C . ALA A 1 124 ? 20.862 -14.682 1.266 1.00 67.69 124 ALA A C 1
ATOM 958 O O . ALA A 1 124 ? 21.392 -13.621 0.935 1.00 67.69 124 ALA A O 1
ATOM 959 N N . LEU A 1 125 ? 19.835 -15.206 0.586 1.00 66.38 125 LEU A N 1
ATOM 960 C CA . LEU A 1 125 ? 19.253 -14.578 -0.602 1.00 66.38 125 LEU A CA 1
ATOM 961 C C . LEU A 1 125 ? 18.536 -13.276 -0.217 1.00 66.38 125 LEU A C 1
ATOM 963 O O . LEU A 1 125 ? 18.647 -12.274 -0.922 1.00 66.38 125 LEU A O 1
ATOM 967 N N . MET A 1 126 ? 17.893 -13.247 0.954 1.00 68.06 126 MET A N 1
ATOM 968 C CA . MET A 1 126 ? 17.236 -12.043 1.473 1.00 68.06 126 MET A CA 1
ATOM 969 C C . MET A 1 126 ? 18.221 -10.969 1.905 1.00 68.06 126 MET A C 1
ATOM 971 O O . MET A 1 126 ? 18.043 -9.795 1.578 1.00 68.06 1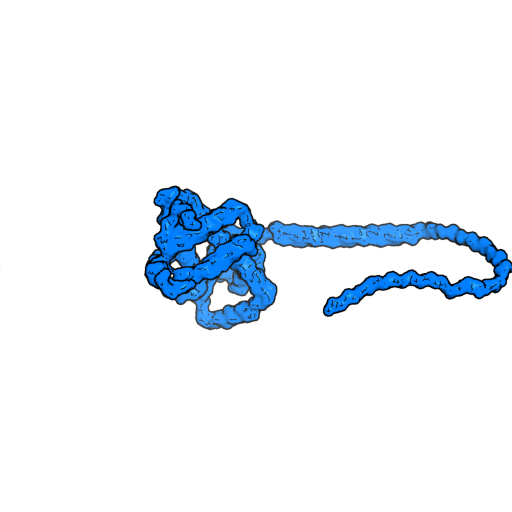26 MET A O 1
ATOM 975 N N . ALA A 1 127 ? 19.292 -11.363 2.589 1.00 69.38 127 ALA A N 1
ATOM 976 C CA . ALA A 1 127 ? 20.373 -10.453 2.931 1.00 69.38 127 ALA A CA 1
ATOM 977 C C . ALA A 1 127 ? 21.046 -9.891 1.668 1.00 69.38 127 ALA A C 1
ATOM 979 O O . ALA A 1 127 ? 21.330 -8.696 1.616 1.00 69.38 127 ALA A O 1
ATOM 980 N N . ALA A 1 128 ? 21.246 -10.715 0.633 1.00 67.62 128 ALA A N 1
ATOM 981 C CA . ALA A 1 128 ? 21.795 -10.282 -0.649 1.00 67.62 128 ALA A CA 1
ATOM 982 C C . ALA A 1 128 ? 20.861 -9.306 -1.383 1.00 67.62 128 ALA A C 1
ATOM 984 O O . ALA A 1 128 ? 21.323 -8.286 -1.892 1.00 67.62 128 ALA A O 1
ATOM 985 N N . PHE A 1 129 ? 19.550 -9.564 -1.381 1.00 70.94 129 PHE A N 1
ATOM 986 C CA . PHE A 1 129 ? 18.555 -8.644 -1.931 1.00 70.94 129 PHE A CA 1
ATOM 987 C C . PHE A 1 129 ? 18.546 -7.307 -1.178 1.00 70.94 129 PHE A C 1
ATOM 989 O O . PHE A 1 129 ? 18.670 -6.247 -1.791 1.00 70.94 129 PHE A O 1
ATOM 996 N N . ALA A 1 130 ? 18.491 -7.340 0.157 1.00 70.12 130 ALA A N 1
ATOM 997 C CA . ALA A 1 130 ? 18.522 -6.140 0.990 1.00 70.12 130 ALA A CA 1
ATOM 998 C C . ALA A 1 130 ? 19.826 -5.341 0.817 1.00 70.12 130 ALA A C 1
ATOM 1000 O O . ALA A 1 130 ? 19.788 -4.113 0.743 1.00 70.12 130 ALA A O 1
ATOM 1001 N N . ALA A 1 131 ? 20.969 -6.023 0.697 1.00 69.19 131 ALA A N 1
ATOM 1002 C CA . ALA A 1 131 ? 22.258 -5.400 0.400 1.00 69.19 131 ALA A CA 1
ATOM 1003 C C . ALA A 1 131 ? 22.323 -4.822 -1.027 1.00 69.19 131 ALA A C 1
ATOM 1005 O O . ALA A 1 131 ? 23.033 -3.843 -1.261 1.00 69.19 131 ALA A O 1
ATOM 1006 N N . GLY A 1 132 ? 21.574 -5.403 -1.971 1.00 66.50 132 GLY A N 1
ATOM 1007 C CA . GLY A 1 132 ? 21.465 -4.956 -3.360 1.00 66.50 132 GLY A CA 1
ATOM 1008 C C . GLY A 1 132 ? 20.571 -3.727 -3.565 1.00 66.50 132 GLY A C 1
ATOM 1009 O O . GLY A 1 132 ? 20.739 -3.007 -4.553 1.00 66.50 132 GLY A O 1
ATOM 1010 N N . ILE A 1 133 ? 19.654 -3.427 -2.635 1.00 69.75 133 ILE A N 1
ATOM 1011 C CA . ILE A 1 133 ? 18.795 -2.235 -2.712 1.00 69.75 133 ILE A CA 1
ATOM 1012 C C . ILE A 1 133 ? 19.578 -0.992 -2.258 1.00 69.75 133 ILE A C 1
ATOM 1014 O O . ILE A 1 133 ? 19.532 -0.559 -1.106 1.00 69.75 133 ILE A O 1
ATOM 1018 N N . GLY A 1 134 ? 20.287 -0.373 -3.203 1.00 69.19 134 GLY A N 1
ATOM 1019 C CA . GLY A 1 134 ? 20.998 0.894 -3.015 1.00 69.19 134 GLY A CA 1
ATOM 1020 C C . GLY A 1 134 ? 20.424 2.052 -3.843 1.00 69.19 134 GLY A C 1
ATOM 1021 O O . GLY A 1 134 ? 19.874 1.866 -4.929 1.00 69.19 134 GLY A O 1
ATOM 1022 N N . GLY A 1 135 ? 20.590 3.286 -3.354 1.00 70.00 135 GLY A N 1
ATOM 1023 C CA . GLY A 1 135 ? 20.379 4.513 -4.136 1.00 70.00 135 GLY A CA 1
ATOM 1024 C C . GLY A 1 135 ? 18.986 4.642 -4.773 1.00 70.00 135 GLY A C 1
ATOM 1025 O O . GLY A 1 135 ? 17.981 4.726 -4.071 1.00 70.00 135 GLY A O 1
ATOM 1026 N N . LYS A 1 136 ? 18.927 4.681 -6.114 1.00 66.62 136 LYS A N 1
ATOM 1027 C CA . LYS A 1 136 ? 17.686 4.878 -6.892 1.00 66.62 136 LYS A CA 1
ATOM 1028 C C . LYS A 1 136 ? 16.659 3.754 -6.703 1.00 66.62 136 LYS A C 1
ATOM 1030 O O . LYS A 1 136 ? 15.468 4.036 -6.722 1.00 66.62 136 LYS A O 1
ATOM 1035 N N . ALA A 1 137 ? 17.104 2.516 -6.475 1.00 73.62 137 ALA A N 1
ATOM 1036 C CA . ALA A 1 137 ? 16.204 1.388 -6.227 1.00 73.62 137 ALA A CA 1
ATOM 1037 C C . ALA A 1 137 ? 15.419 1.576 -4.919 1.00 73.62 137 ALA A C 1
ATOM 1039 O O . ALA A 1 137 ? 14.220 1.324 -4.871 1.00 73.62 137 ALA A O 1
ATOM 1040 N N . ARG A 1 138 ? 16.069 2.114 -3.877 1.00 73.69 138 ARG A N 1
ATOM 1041 C CA . ARG A 1 138 ? 15.407 2.447 -2.607 1.00 73.69 138 ARG A CA 1
ATOM 1042 C C . ARG A 1 138 ? 14.349 3.536 -2.779 1.00 73.69 138 ARG A C 1
ATOM 1044 O O . ARG A 1 138 ? 13.286 3.435 -2.181 1.00 73.69 138 ARG A O 1
ATOM 1051 N N . ALA A 1 139 ? 14.638 4.561 -3.580 1.00 75.94 139 ALA A N 1
ATOM 1052 C CA . ALA A 1 139 ? 13.680 5.629 -3.855 1.00 75.94 139 ALA A CA 1
ATOM 1053 C C . ALA A 1 139 ? 12.448 5.101 -4.611 1.00 75.94 139 ALA A C 1
ATOM 1055 O O . ALA A 1 139 ? 11.327 5.418 -4.229 1.00 75.94 139 ALA A O 1
ATOM 1056 N N . GLN A 1 140 ? 12.646 4.239 -5.616 1.00 77.00 140 GLN A N 1
ATOM 1057 C CA . GLN A 1 140 ? 11.540 3.616 -6.353 1.00 77.00 140 GLN A CA 1
ATOM 1058 C C . GLN A 1 140 ? 10.703 2.690 -5.465 1.00 77.00 140 GLN A C 1
ATOM 1060 O O . GLN A 1 140 ? 9.480 2.750 -5.504 1.00 77.00 140 GLN A O 1
ATOM 1065 N N . LEU A 1 141 ? 11.355 1.884 -4.621 1.00 77.88 141 LEU A N 1
ATOM 1066 C CA . LEU A 1 141 ? 10.680 1.067 -3.614 1.00 77.88 141 LEU A CA 1
ATOM 1067 C C . LEU A 1 141 ? 9.801 1.935 -2.706 1.00 77.88 141 LEU A C 1
ATOM 1069 O O . LEU A 1 141 ? 8.642 1.612 -2.470 1.00 77.88 141 LEU A O 1
ATOM 1073 N N . GLN A 1 142 ? 10.346 3.043 -2.199 1.00 76.62 142 GLN A N 1
ATOM 1074 C CA . GLN A 1 142 ? 9.592 3.968 -1.356 1.00 76.62 142 GLN A CA 1
ATOM 1075 C C . GLN A 1 142 ? 8.391 4.556 -2.098 1.00 76.62 142 GLN A C 1
ATOM 1077 O O . GLN A 1 142 ? 7.307 4.585 -1.530 1.00 76.62 142 GLN A O 1
ATOM 1082 N N . GLU A 1 143 ? 8.557 4.977 -3.350 1.00 80.31 143 GLU A N 1
ATOM 1083 C CA . GLU A 1 143 ? 7.466 5.490 -4.185 1.00 80.31 143 GLU A CA 1
ATOM 1084 C C . GLU A 1 143 ? 6.372 4.432 -4.411 1.00 80.31 143 GLU A C 1
ATOM 1086 O O . GLU A 1 143 ? 5.194 4.705 -4.194 1.00 80.31 143 GLU A O 1
ATOM 1091 N N . ASN A 1 144 ? 6.748 3.200 -4.761 1.00 81.19 144 ASN A N 1
ATOM 1092 C CA . ASN A 1 144 ? 5.803 2.105 -4.988 1.00 81.19 144 ASN A CA 1
ATOM 1093 C C . ASN A 1 144 ? 5.023 1.748 -3.712 1.00 81.19 144 ASN A C 1
ATOM 1095 O O . ASN A 1 144 ? 3.802 1.600 -3.748 1.00 81.19 144 ASN A O 1
ATOM 1099 N N . LEU A 1 145 ? 5.708 1.671 -2.565 1.00 80.06 145 LEU A N 1
ATOM 1100 C CA . LEU A 1 145 ? 5.063 1.432 -1.270 1.00 80.06 145 LEU A CA 1
ATOM 1101 C C . LEU A 1 145 ? 4.126 2.576 -0.870 1.00 80.06 145 LEU A C 1
ATOM 1103 O O . LEU A 1 145 ? 3.076 2.333 -0.281 1.00 80.06 145 LEU A O 1
ATOM 1107 N N . GLN A 1 146 ? 4.490 3.817 -1.190 1.00 78.38 146 GLN A N 1
ATOM 1108 C CA . GLN A 1 146 ? 3.660 4.990 -0.929 1.00 78.38 146 GLN A CA 1
ATOM 1109 C C . GLN A 1 146 ? 2.365 4.967 -1.743 1.00 78.38 146 GLN A C 1
ATOM 1111 O O . GLN A 1 146 ? 1.291 5.152 -1.172 1.00 78.38 146 GLN A O 1
ATOM 1116 N N . VAL A 1 147 ? 2.460 4.695 -3.047 1.00 83.25 147 VAL A N 1
ATOM 1117 C CA . VAL A 1 147 ? 1.291 4.565 -3.932 1.00 83.25 147 VAL A CA 1
ATOM 1118 C C . VAL A 1 147 ? 0.383 3.440 -3.442 1.00 83.25 147 VAL A C 1
ATOM 1120 O O . VAL A 1 147 ? -0.812 3.648 -3.255 1.00 83.25 147 VAL A O 1
ATOM 1123 N N . LEU A 1 148 ? 0.956 2.275 -3.131 1.00 85.38 148 LEU A N 1
ATOM 1124 C CA . LEU A 1 148 ? 0.204 1.149 -2.588 1.00 85.38 148 LEU A CA 1
ATOM 1125 C C . LEU A 1 148 ? -0.522 1.507 -1.283 1.00 85.38 148 LEU A C 1
ATOM 1127 O O . LEU A 1 148 ? -1.703 1.206 -1.140 1.00 85.38 148 LEU A O 1
ATOM 1131 N N . ALA A 1 149 ? 0.160 2.158 -0.337 1.00 82.94 149 ALA A N 1
ATOM 1132 C CA . ALA A 1 149 ? -0.442 2.548 0.935 1.00 82.94 149 ALA A CA 1
ATOM 1133 C C . ALA A 1 149 ? -1.626 3.510 0.741 1.00 82.94 149 ALA A C 1
ATOM 1135 O O . ALA A 1 149 ? -2.642 3.381 1.431 1.00 82.94 149 ALA A O 1
ATOM 1136 N N . MET A 1 150 ? -1.522 4.445 -0.208 1.00 83.94 150 MET A N 1
ATOM 1137 C CA . MET A 1 150 ? -2.627 5.342 -0.548 1.00 83.94 150 MET A CA 1
ATOM 1138 C C . MET A 1 150 ? -3.793 4.604 -1.182 1.00 83.94 150 MET A C 1
ATOM 1140 O O . MET A 1 150 ? -4.923 4.799 -0.745 1.00 83.94 150 MET A O 1
ATOM 1144 N N . ASP A 1 151 ? -3.529 3.725 -2.144 1.00 87.25 151 ASP A N 1
ATOM 1145 C CA . ASP A 1 151 ? -4.576 2.962 -2.823 1.00 87.25 151 ASP A CA 1
ATOM 1146 C C . ASP A 1 151 ? -5.309 2.029 -1.853 1.00 87.25 151 ASP A C 1
ATOM 1148 O O . ASP A 1 151 ? -6.536 1.934 -1.877 1.00 87.25 151 ASP A O 1
ATOM 1152 N N . MET A 1 152 ? -4.577 1.399 -0.928 1.00 88.50 152 MET A N 1
ATOM 1153 C CA . MET A 1 152 ? -5.168 0.616 0.158 1.00 88.50 152 MET A CA 1
ATOM 1154 C C . MET A 1 152 ? -6.032 1.491 1.070 1.00 88.50 152 MET A C 1
ATOM 1156 O O . MET A 1 152 ? -7.161 1.125 1.393 1.00 88.50 152 MET A O 1
ATOM 1160 N N . THR A 1 153 ? -5.529 2.659 1.475 1.00 87.69 153 THR A N 1
ATOM 1161 C CA . THR A 1 153 ? -6.282 3.581 2.339 1.00 87.69 153 THR A CA 1
ATOM 1162 C C . THR A 1 153 ? -7.546 4.083 1.642 1.00 87.69 153 THR A C 1
ATOM 1164 O O . THR A 1 153 ? -8.603 4.142 2.265 1.00 87.69 153 THR A O 1
ATOM 1167 N N . GLU A 1 154 ? -7.470 4.406 0.352 1.00 90.00 154 GLU A N 1
ATOM 1168 C CA . GLU A 1 154 ? -8.615 4.829 -0.453 1.00 90.00 154 GLU A CA 1
ATOM 1169 C C . GLU A 1 154 ? -9.643 3.707 -0.619 1.00 90.00 154 GLU A C 1
ATOM 1171 O O . GLU A 1 154 ? -10.840 3.957 -0.481 1.00 90.00 154 GLU A O 1
ATOM 1176 N N . MET A 1 155 ? -9.206 2.461 -0.823 1.00 90.81 155 MET A N 1
ATOM 1177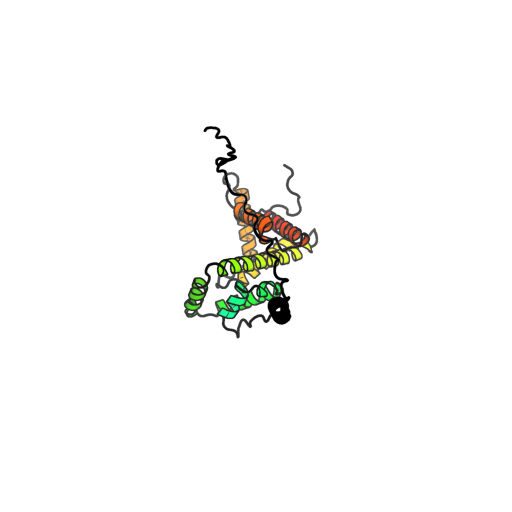 C CA . MET A 1 155 ? -10.095 1.296 -0.858 1.00 90.81 155 MET A CA 1
ATOM 1178 C C . MET A 1 155 ? -10.929 1.189 0.433 1.00 90.81 155 MET A C 1
ATOM 1180 O O . MET A 1 155 ? -12.155 1.048 0.372 1.00 90.81 155 MET A O 1
ATOM 1184 N N . PHE A 1 156 ? -10.301 1.319 1.608 1.00 91.56 156 PHE A N 1
ATOM 1185 C CA . PHE A 1 156 ? -11.018 1.319 2.892 1.00 91.56 156 PHE A CA 1
ATOM 1186 C C . PHE A 1 156 ? -11.879 2.573 3.084 1.00 91.56 156 PHE A C 1
ATOM 1188 O O . PHE A 1 156 ? -13.023 2.480 3.539 1.00 91.56 156 PHE A O 1
ATOM 1195 N N . ALA A 1 157 ? -11.378 3.742 2.681 1.00 91.75 157 ALA A N 1
ATOM 1196 C CA . ALA A 1 157 ? -12.119 4.994 2.752 1.00 91.75 157 ALA A CA 1
ATOM 1197 C C . ALA A 1 157 ? -13.385 4.964 1.884 1.00 91.75 157 ALA A C 1
ATOM 1199 O O . ALA A 1 157 ? -14.415 5.509 2.284 1.00 91.75 157 ALA A O 1
ATOM 1200 N N . MET A 1 158 ? -13.340 4.306 0.724 1.00 91.38 158 MET A N 1
ATOM 1201 C CA . MET A 1 158 ? -14.485 4.130 -0.162 1.00 91.38 158 MET A CA 1
ATOM 1202 C C . MET A 1 158 ? -15.554 3.236 0.472 1.00 91.38 158 MET A C 1
ATOM 1204 O O . MET A 1 158 ? -16.717 3.646 0.523 1.00 91.38 158 MET A O 1
ATOM 1208 N N . LYS A 1 159 ? -15.171 2.073 1.018 1.00 89.06 159 LYS A N 1
ATOM 1209 C CA . LYS A 1 159 ? -16.085 1.186 1.764 1.00 89.06 159 LYS A CA 1
ATOM 1210 C C . LYS A 1 159 ? -16.754 1.930 2.924 1.00 89.06 159 LYS A C 1
ATOM 1212 O O . LYS A 1 159 ? -17.979 1.954 3.036 1.00 89.06 159 LYS A O 1
ATOM 1217 N N . TYR A 1 160 ? -15.957 2.639 3.723 1.00 91.12 160 TYR A N 1
ATOM 1218 C CA . TYR A 1 160 ? -16.448 3.480 4.814 1.00 91.12 160 TYR A CA 1
ATOM 1219 C C . TYR A 1 160 ? -17.396 4.590 4.325 1.00 91.12 160 TYR A C 1
ATOM 1221 O O . TYR A 1 160 ? -18.425 4.871 4.947 1.00 91.12 160 TYR A O 1
ATOM 1229 N N . ALA A 1 161 ? -17.087 5.243 3.202 1.00 90.81 161 ALA A N 1
ATOM 1230 C CA . ALA A 1 161 ? -17.898 6.327 2.657 1.00 90.81 161 ALA A CA 1
ATOM 1231 C C . ALA A 1 161 ? -19.291 5.856 2.210 1.00 90.81 161 ALA A C 1
ATOM 1233 O O . ALA A 1 161 ? -20.249 6.611 2.393 1.00 90.81 161 ALA A O 1
ATOM 1234 N N . GLN A 1 162 ? -19.408 4.626 1.704 1.00 91.56 162 GLN A N 1
ATOM 1235 C CA . GLN A 1 162 ? -20.665 4.030 1.238 1.00 91.56 162 GLN A CA 1
ATOM 1236 C C . GLN A 1 162 ? -21.624 3.636 2.373 1.00 91.56 162 GLN A C 1
ATOM 1238 O O . GLN A 1 162 ? -22.826 3.537 2.137 1.00 91.56 162 GLN A O 1
ATOM 1243 N N . ALA A 1 163 ? -21.129 3.459 3.602 1.00 91.06 163 ALA A N 1
ATOM 1244 C CA . ALA A 1 163 ? -21.969 3.066 4.731 1.00 91.06 163 ALA A CA 1
ATOM 1245 C C . ALA A 1 163 ? -23.045 4.124 5.083 1.00 91.06 163 ALA A C 1
ATOM 1247 O O . ALA A 1 163 ? -22.769 5.329 4.979 1.00 91.06 163 ALA A O 1
ATOM 1248 N N . PRO A 1 164 ? -24.241 3.718 5.549 1.00 90.88 164 PRO A N 1
ATOM 1249 C CA . PRO A 1 164 ? -25.255 4.625 6.090 1.00 90.88 164 PRO A CA 1
ATOM 1250 C C . PRO A 1 164 ? -24.733 5.509 7.234 1.00 90.88 164 PRO A C 1
ATOM 1252 O O . PRO A 1 164 ? -23.768 5.165 7.914 1.00 90.88 164 PRO A O 1
ATOM 1255 N N . ALA A 1 165 ? -25.357 6.675 7.445 1.00 85.56 165 ALA A N 1
ATOM 1256 C CA . ALA A 1 165 ? -24.912 7.654 8.445 1.00 85.56 165 ALA A CA 1
ATOM 1257 C C . ALA A 1 165 ? -24.977 7.117 9.889 1.00 85.56 165 ALA A C 1
ATOM 1259 O O . ALA A 1 165 ? -24.103 7.409 10.699 1.00 85.56 165 ALA A O 1
ATOM 1260 N N . ASP A 1 166 ? -25.997 6.318 10.184 1.00 87.00 166 ASP A N 1
ATOM 1261 C CA . ASP A 1 166 ? -26.243 5.639 11.457 1.00 87.00 166 ASP A CA 1
ATOM 1262 C C . ASP A 1 166 ? -25.311 4.441 11.701 1.00 87.00 166 ASP A C 1
ATOM 1264 O O . ASP A 1 166 ? -25.103 4.061 12.847 1.00 87.00 166 ASP A O 1
ATOM 1268 N N . GLN A 1 167 ? -24.686 3.905 10.649 1.00 90.00 167 GLN A N 1
ATOM 1269 C CA . GLN A 1 167 ? -23.762 2.763 10.713 1.00 90.00 167 GLN A CA 1
ATOM 1270 C C . GLN A 1 167 ? -22.296 3.173 10.521 1.00 90.00 167 GLN A C 1
ATOM 1272 O O . GLN A 1 167 ? -21.421 2.327 10.346 1.00 90.00 167 GLN A O 1
ATOM 1277 N N . LYS A 1 168 ? -21.987 4.479 10.527 1.00 87.88 168 LYS A N 1
ATOM 1278 C CA . LYS A 1 168 ? -20.621 4.957 10.261 1.00 87.88 168 LYS A CA 1
ATOM 1279 C C . LYS A 1 168 ? -19.597 4.430 11.257 1.00 87.88 168 LYS A C 1
ATOM 1281 O O . LYS A 1 168 ? -18.472 4.172 10.850 1.00 87.88 168 LYS A O 1
ATOM 1286 N N . GLU A 1 169 ? -19.946 4.304 12.531 1.00 87.50 169 GLU A N 1
ATOM 1287 C CA . GLU A 1 169 ? -18.992 3.844 13.546 1.00 87.50 169 GLU A CA 1
ATOM 1288 C C . GLU A 1 169 ? -18.652 2.363 13.358 1.00 87.50 169 GLU A C 1
ATOM 1290 O O . GLU A 1 169 ? -17.478 2.023 13.253 1.00 87.50 169 GLU A O 1
ATOM 1295 N N . GLU A 1 170 ? -19.667 1.519 13.176 1.00 87.56 170 GLU A N 1
ATOM 1296 C CA . GLU A 1 170 ? -19.498 0.092 12.881 1.00 87.56 170 GLU A CA 1
ATOM 1297 C C . GLU A 1 170 ? -18.734 -0.134 11.567 1.00 87.56 170 GLU A C 1
ATOM 1299 O O . GLU A 1 170 ? -17.800 -0.928 11.508 1.00 87.56 170 GLU A O 1
ATOM 1304 N N . ALA A 1 171 ? -19.058 0.623 10.515 1.00 90.19 171 ALA A N 1
ATOM 1305 C CA . ALA A 1 171 ? -18.347 0.532 9.242 1.00 90.19 171 ALA A CA 1
ATOM 1306 C C . ALA A 1 171 ? -16.879 0.974 9.346 1.00 90.19 171 ALA A C 1
ATOM 1308 O O . ALA A 1 171 ? -16.020 0.436 8.647 1.00 90.19 171 ALA A O 1
ATOM 1309 N N . LEU A 1 172 ? -16.581 1.963 10.195 1.00 90.00 172 LEU A N 1
ATOM 1310 C CA . LEU A 1 172 ? -15.211 2.392 10.467 1.00 90.00 172 LEU A CA 1
ATOM 1311 C C . LEU A 1 172 ? -14.442 1.300 11.212 1.00 90.00 172 LEU A C 1
ATOM 1313 O O . LEU A 1 172 ? -13.313 0.994 10.842 1.00 90.00 172 LEU A O 1
ATOM 1317 N N . GLU A 1 173 ? -15.055 0.700 12.229 1.00 87.94 173 GLU A N 1
ATOM 1318 C CA . GLU A 1 173 ? -14.472 -0.407 12.983 1.00 87.94 173 GLU A CA 1
ATOM 1319 C C . GLU A 1 173 ? -14.190 -1.615 12.085 1.00 87.94 173 GLU A C 1
ATOM 1321 O O . GLU A 1 173 ? -13.056 -2.092 12.047 1.00 87.94 173 GLU A O 1
ATOM 1326 N N . ALA A 1 174 ? -15.168 -2.035 11.282 1.00 88.50 174 ALA A N 1
ATOM 1327 C CA . ALA A 1 174 ? -15.004 -3.120 10.320 1.00 88.50 174 ALA A CA 1
ATOM 1328 C C . ALA A 1 174 ? -13.865 -2.840 9.325 1.00 88.50 174 ALA A C 1
ATOM 1330 O O . ALA A 1 174 ? -13.025 -3.708 9.088 1.00 88.50 174 ALA A O 1
ATOM 1331 N N . ALA A 1 175 ? -13.779 -1.615 8.791 1.00 90.31 175 ALA A N 1
ATOM 1332 C CA . ALA A 1 175 ? -12.699 -1.223 7.886 1.00 90.31 175 ALA A CA 1
ATOM 1333 C C . ALA A 1 175 ? -11.319 -1.273 8.564 1.00 90.31 175 ALA A C 1
ATOM 1335 O O . ALA A 1 175 ? -10.343 -1.689 7.943 1.00 90.31 175 ALA A O 1
ATOM 1336 N N . LEU A 1 176 ? -11.223 -0.879 9.836 1.00 86.56 176 LEU A N 1
ATOM 1337 C CA . LEU A 1 176 ? -9.976 -0.948 10.597 1.00 86.56 176 LEU A CA 1
ATOM 1338 C C . LEU A 1 176 ? -9.566 -2.392 10.888 1.00 86.56 176 LEU A C 1
ATOM 1340 O O . LEU A 1 176 ? -8.394 -2.725 10.720 1.00 86.56 176 LEU A O 1
ATOM 1344 N N . VAL A 1 177 ? -10.508 -3.250 11.284 1.00 85.81 177 VAL A N 1
ATOM 1345 C CA . VAL A 1 177 ? -10.256 -4.684 11.497 1.00 85.81 177 VAL A CA 1
ATOM 1346 C C . VAL A 1 177 ? -9.779 -5.343 10.204 1.00 85.81 177 VAL A C 1
ATOM 1348 O O . VAL A 1 177 ? -8.771 -6.052 10.216 1.00 85.81 177 VAL A O 1
ATOM 1351 N N . GLU A 1 178 ? -10.440 -5.068 9.079 1.00 86.75 178 GLU A N 1
ATOM 1352 C CA . GLU A 1 178 ? -10.039 -5.586 7.768 1.00 86.75 178 GLU A CA 1
ATOM 1353 C C . GLU A 1 178 ? -8.642 -5.078 7.375 1.00 86.75 178 GLU A C 1
ATOM 1355 O O . GLU A 1 178 ? -7.795 -5.861 6.945 1.00 86.75 178 GLU A O 1
ATOM 1360 N N . MET A 1 179 ? -8.352 -3.793 7.601 1.00 86.25 179 MET A N 1
ATOM 1361 C CA . MET A 1 179 ? -7.035 -3.207 7.349 1.00 86.25 179 MET A CA 1
ATOM 1362 C C . MET A 1 179 ? -5.933 -3.861 8.196 1.00 86.25 179 MET A C 1
ATOM 1364 O O . MET A 1 179 ? -4.872 -4.188 7.664 1.00 86.25 179 MET A O 1
ATOM 1368 N N . PHE A 1 180 ? -6.165 -4.083 9.494 1.00 82.12 180 PHE A N 1
ATOM 1369 C CA . PHE A 1 180 ? -5.199 -4.758 10.366 1.00 82.12 180 PHE A CA 1
ATOM 1370 C C . PHE A 1 180 ? -4.991 -6.217 9.971 1.00 82.12 180 PHE A C 1
ATOM 1372 O O . PHE A 1 180 ? -3.849 -6.668 9.927 1.00 82.12 180 PHE A O 1
ATOM 1379 N N . THR A 1 181 ? -6.068 -6.932 9.651 1.00 84.50 181 THR A N 1
ATOM 1380 C CA . THR A 1 181 ? -6.004 -8.321 9.176 1.00 84.50 181 THR A CA 1
ATOM 1381 C C . THR A 1 181 ? -5.167 -8.402 7.907 1.00 84.50 181 THR A C 1
ATOM 1383 O O . THR A 1 181 ? -4.221 -9.181 7.831 1.00 84.50 181 THR A O 1
ATOM 1386 N N . LEU A 1 182 ? -5.423 -7.508 6.951 1.00 85.44 182 LEU A N 1
ATOM 1387 C CA . LEU A 1 182 ? -4.653 -7.437 5.721 1.00 85.44 182 LEU A CA 1
ATOM 1388 C C . LEU A 1 182 ? -3.167 -7.144 5.983 1.00 85.44 182 LEU A C 1
ATOM 1390 O O . LEU A 1 182 ? -2.308 -7.796 5.402 1.00 85.44 182 LEU A O 1
ATOM 1394 N N . MET A 1 183 ? -2.832 -6.214 6.882 1.00 81.19 183 MET A N 1
ATOM 1395 C CA . MET A 1 183 ? -1.429 -5.963 7.245 1.00 81.19 183 MET A CA 1
ATOM 1396 C C . MET A 1 183 ? -0.748 -7.188 7.872 1.00 81.19 183 MET A C 1
ATOM 1398 O O . MET A 1 183 ? 0.440 -7.402 7.637 1.00 81.19 183 MET A O 1
ATOM 1402 N N . GLN A 1 184 ? -1.478 -7.995 8.647 1.00 79.38 184 GLN A N 1
ATOM 1403 C CA . GLN A 1 184 ? -0.951 -9.248 9.192 1.00 79.38 184 GLN A CA 1
ATOM 1404 C C . GLN A 1 184 ? -0.724 -10.287 8.089 1.00 79.38 184 GLN A C 1
ATOM 1406 O O . GLN A 1 184 ? 0.337 -10.904 8.043 1.00 79.38 184 GLN A O 1
ATOM 1411 N N . GLU A 1 185 ? -1.670 -10.436 7.162 1.00 83.19 185 GLU A N 1
ATOM 1412 C CA . GLU A 1 185 ? -1.543 -11.347 6.018 1.00 83.19 185 GLU A CA 1
ATOM 1413 C C . GLU A 1 185 ? -0.388 -10.971 5.084 1.00 83.19 185 GLU A C 1
ATOM 1415 O O . GLU A 1 185 ? 0.233 -11.849 4.488 1.00 83.19 185 GLU A O 1
ATOM 1420 N N . LEU A 1 186 ? -0.076 -9.679 4.977 1.00 82.25 186 LEU A N 1
ATOM 1421 C CA . LEU A 1 186 ? 1.052 -9.167 4.201 1.00 82.25 186 LEU A CA 1
ATOM 1422 C C . LEU A 1 186 ? 2.389 -9.245 4.952 1.00 82.25 186 LEU A C 1
ATOM 1424 O O . LEU A 1 186 ? 3.441 -9.037 4.347 1.00 82.25 186 LEU A O 1
ATOM 1428 N N . SER A 1 187 ? 2.384 -9.538 6.257 1.00 77.12 187 SER A N 1
ATOM 1429 C CA . SER A 1 187 ? 3.620 -9.685 7.026 1.00 77.12 187 SER A CA 1
ATOM 1430 C C . SER A 1 187 ? 4.373 -10.942 6.571 1.00 77.12 187 SER A C 1
ATOM 1432 O O . SER A 1 187 ? 3.825 -12.048 6.668 1.00 77.12 187 SER A O 1
ATOM 1434 N N . PRO A 1 188 ? 5.638 -10.814 6.125 1.00 65.44 188 PRO A N 1
ATOM 1435 C CA . PRO A 1 188 ? 6.460 -11.961 5.743 1.00 65.44 188 PRO A CA 1
ATOM 1436 C C . PRO A 1 188 ? 6.971 -12.741 6.963 1.00 65.44 188 PRO A C 1
ATOM 1438 O O . PRO A 1 188 ? 7.417 -13.872 6.828 1.00 65.44 188 PRO A O 1
ATOM 1441 N N . VAL A 1 189 ? 6.918 -12.144 8.158 1.00 68.94 189 VAL A N 1
ATOM 1442 C CA . VAL A 1 189 ? 7.312 -12.797 9.408 1.00 68.94 189 VAL A CA 1
ATOM 1443 C C . VAL A 1 189 ? 6.090 -13.478 10.011 1.00 68.94 189 VAL A C 1
ATOM 1445 O O . VAL A 1 189 ? 5.057 -12.822 10.190 1.00 68.94 189 VAL A O 1
ATOM 1448 N N . GLU A 1 190 ? 6.225 -14.759 10.366 1.00 58.84 190 GLU A N 1
ATOM 1449 C CA . GLU A 1 190 ? 5.289 -15.443 11.261 1.00 58.84 190 GLU A CA 1
ATOM 1450 C C . GLU A 1 190 ? 5.336 -14.768 12.636 1.00 58.84 190 GLU A C 1
ATOM 1452 O O . GLU A 1 190 ? 6.192 -15.033 13.479 1.00 58.84 190 GLU A O 1
ATOM 1457 N N . GLY A 1 191 ? 4.444 -13.802 12.831 1.00 58.28 191 GLY A N 1
ATOM 1458 C CA . GLY A 1 191 ? 4.128 -13.263 14.142 1.00 58.28 191 GLY A CA 1
ATOM 1459 C C . GLY A 1 191 ? 3.023 -14.080 14.798 1.00 58.28 191 GLY A C 1
ATOM 1460 O O . GLY A 1 191 ? 2.294 -14.817 14.136 1.00 58.28 191 GLY A O 1
ATOM 1461 N N . GLU A 1 192 ? 2.859 -13.897 16.106 1.00 55.91 192 GLU A N 1
ATOM 1462 C CA . GLU A 1 192 ? 1.621 -14.256 16.795 1.00 55.91 192 GLU A CA 1
ATOM 1463 C C . GLU A 1 192 ? 0.452 -13.641 16.006 1.00 55.91 192 GLU A C 1
ATOM 1465 O O . GLU A 1 192 ? 0.347 -12.413 15.929 1.00 55.91 192 GLU A O 1
ATOM 1470 N N . GLN A 1 193 ? -0.367 -14.479 15.357 1.00 58.50 193 GLN A N 1
ATOM 1471 C CA . GLN A 1 193 ? -1.607 -14.035 14.723 1.00 58.50 193 GLN A CA 1
ATOM 1472 C C . GLN A 1 193 ? -2.494 -13.510 15.840 1.00 58.50 193 GLN A C 1
ATOM 1474 O O . GLN A 1 193 ? -3.109 -14.266 16.592 1.00 58.50 193 GLN A O 1
ATOM 1479 N N . ARG A 1 194 ? -2.473 -12.195 16.014 1.00 65.75 194 ARG A N 1
ATOM 1480 C CA . ARG A 1 194 ? -3.292 -11.529 17.011 1.00 65.75 194 ARG A CA 1
ATOM 1481 C C . ARG A 1 194 ? -4.629 -11.257 16.377 1.00 65.75 194 ARG A C 1
ATOM 1483 O O . ARG A 1 194 ? -4.681 -10.681 15.292 1.00 65.75 194 ARG A O 1
ATOM 1490 N N . ASP A 1 195 ? -5.692 -11.593 17.092 1.00 79.38 195 ASP A N 1
ATOM 1491 C CA . ASP A 1 195 ? -7.034 -11.189 16.705 1.00 79.38 195 ASP A CA 1
ATOM 1492 C C . ASP A 1 195 ? -7.031 -9.672 16.427 1.00 79.38 195 ASP A C 1
ATOM 1494 O O . ASP A 1 195 ? -6.586 -8.856 17.249 1.00 79.38 195 ASP A O 1
ATOM 1498 N N . ALA A 1 196 ? -7.412 -9.301 15.204 1.00 78.19 196 ALA A N 1
ATOM 1499 C CA . ALA A 1 196 ? -7.382 -7.922 14.744 1.00 78.19 196 ALA A CA 1
ATOM 1500 C C . ALA A 1 196 ? -8.374 -7.050 15.528 1.00 78.19 196 ALA A C 1
ATOM 1502 O O . ALA A 1 196 ? -8.049 -5.900 15.832 1.00 78.19 196 ALA A O 1
ATOM 1503 N N . ALA A 1 197 ? -9.526 -7.603 15.921 1.00 77.69 197 ALA A N 1
ATOM 1504 C CA . ALA A 1 197 ? -10.504 -6.923 16.761 1.00 77.69 197 ALA A CA 1
ATOM 1505 C C . ALA A 1 197 ? -9.957 -6.732 18.182 1.00 77.69 197 ALA A C 1
ATOM 1507 O O . ALA A 1 197 ? -9.951 -5.612 18.691 1.00 77.69 197 ALA A O 1
ATOM 1508 N N . GLU A 1 198 ? -9.362 -7.770 18.775 1.00 80.62 198 GLU A N 1
ATOM 1509 C CA . GLU A 1 198 ? -8.714 -7.663 20.093 1.00 80.62 198 GLU A CA 1
ATOM 1510 C C . GLU A 1 198 ? -7.537 -6.666 20.066 1.00 80.62 198 GLU A C 1
ATOM 1512 O O . GLU A 1 198 ? -7.260 -5.927 21.014 1.00 80.62 198 GLU A O 1
ATOM 1517 N N . THR A 1 199 ? -6.794 -6.619 18.960 1.00 73.75 199 THR A N 1
ATOM 1518 C CA . THR A 1 199 ? -5.705 -5.654 18.763 1.00 73.75 199 THR A CA 1
ATOM 1519 C C . THR A 1 199 ? -6.239 -4.228 18.675 1.00 73.75 199 THR A C 1
ATOM 1521 O O . THR A 1 199 ? -5.671 -3.333 19.309 1.00 73.75 199 THR A O 1
ATOM 1524 N N . LEU A 1 200 ? -7.333 -4.019 17.940 1.00 76.88 200 LEU A N 1
ATOM 1525 C CA . LEU A 1 200 ? -8.004 -2.730 17.818 1.00 76.88 200 LEU A CA 1
ATOM 1526 C C . LEU A 1 200 ? -8.546 -2.251 19.171 1.00 76.88 200 LEU A C 1
ATOM 1528 O O . LEU A 1 200 ? -8.273 -1.115 19.568 1.00 76.88 200 LEU A O 1
ATOM 1532 N N . GLU A 1 201 ? -9.226 -3.122 19.914 1.00 80.19 201 GLU A N 1
ATOM 1533 C CA . GLU A 1 201 ? -9.741 -2.831 21.253 1.00 80.19 201 GLU A CA 1
ATOM 1534 C C . GLU A 1 201 ? -8.602 -2.463 22.211 1.00 80.19 201 GLU A C 1
ATOM 1536 O O . GLU A 1 201 ? -8.627 -1.402 22.834 1.00 80.19 201 GLU A O 1
ATOM 1541 N N . ARG A 1 202 ? -7.507 -3.236 22.230 1.00 74.69 202 ARG A N 1
ATOM 1542 C CA . ARG A 1 202 ? -6.313 -2.904 23.029 1.00 74.69 202 ARG A CA 1
ATOM 1543 C C . ARG A 1 202 ? -5.683 -1.569 22.642 1.00 74.69 202 ARG A C 1
ATOM 1545 O O . ARG A 1 202 ? -5.076 -0.910 23.493 1.00 74.69 202 ARG A O 1
ATOM 1552 N N . ILE A 1 203 ? -5.711 -1.179 21.368 1.00 69.50 203 ILE A N 1
ATOM 1553 C CA . ILE A 1 203 ? -5.230 0.142 20.931 1.00 69.50 203 ILE A CA 1
ATOM 1554 C C . ILE A 1 203 ? -6.165 1.232 21.469 1.00 69.50 203 ILE A C 1
ATOM 1556 O O . ILE A 1 203 ? -5.669 2.193 22.063 1.00 69.50 203 ILE A O 1
ATOM 1560 N N . ARG A 1 204 ? -7.483 1.042 21.339 1.00 73.44 204 ARG A N 1
ATOM 1561 C CA . ARG A 1 204 ? -8.530 1.956 21.819 1.00 73.44 204 ARG A CA 1
ATOM 1562 C C . ARG A 1 204 ? -8.503 2.142 23.337 1.00 73.44 204 ARG A C 1
ATOM 1564 O O . ARG A 1 204 ? -8.530 3.266 23.828 1.00 73.44 204 ARG A O 1
ATOM 1571 N N . GLU A 1 205 ? -8.390 1.071 24.110 1.00 75.81 205 GLU A N 1
ATOM 1572 C CA . GLU A 1 205 ? -8.296 1.174 25.567 1.00 75.81 205 GLU A CA 1
ATOM 1573 C C . GLU A 1 205 ? -7.018 1.897 26.007 1.00 75.81 205 GLU A C 1
ATOM 1575 O O . GLU A 1 205 ? -7.006 2.629 26.999 1.00 75.81 205 GLU A O 1
ATOM 1580 N N . ARG A 1 206 ? -5.897 1.672 25.306 1.00 69.56 206 ARG A N 1
ATOM 1581 C CA . ARG A 1 206 ? -4.624 2.344 25.612 1.00 69.56 206 ARG A CA 1
ATOM 1582 C C . ARG A 1 206 ? -4.699 3.837 25.319 1.00 69.56 206 ARG A C 1
ATOM 1584 O O . ARG A 1 206 ? -4.148 4.630 26.083 1.00 69.56 206 ARG A O 1
ATOM 1591 N N . SER A 1 207 ? -5.360 4.232 24.237 1.00 66.06 207 SER A N 1
ATOM 1592 C CA . SER A 1 207 ? -5.565 5.642 23.908 1.00 66.06 207 SER A CA 1
ATOM 1593 C C . SER A 1 207 ? -6.576 6.316 24.838 1.00 66.06 207 SER A C 1
ATOM 1595 O O . SER A 1 207 ? -6.316 7.449 25.241 1.00 66.06 207 SER A O 1
ATOM 1597 N N . GLN A 1 208 ? -7.658 5.637 25.236 1.00 69.56 208 GLN A N 1
ATOM 1598 C CA . GLN A 1 208 ? -8.637 6.143 26.209 1.00 69.56 208 GLN A CA 1
ATOM 1599 C C . GLN A 1 208 ? -8.012 6.348 27.593 1.00 69.56 208 GLN A C 1
ATOM 1601 O O . GLN A 1 208 ? -8.018 7.471 28.095 1.00 69.56 208 GLN A O 1
ATOM 1606 N N . ARG A 1 209 ? -7.340 5.329 28.150 1.00 69.06 209 ARG A N 1
ATOM 1607 C CA . ARG A 1 209 ? -6.625 5.440 29.438 1.00 69.06 209 ARG A CA 1
ATOM 1608 C C . ARG A 1 209 ? -5.605 6.578 29.444 1.00 69.06 209 ARG A C 1
ATOM 1610 O O . ARG A 1 209 ? -5.421 7.259 30.446 1.00 69.06 209 ARG A O 1
ATOM 1617 N N . ARG A 1 210 ? -4.931 6.825 28.319 1.00 61.00 210 ARG A N 1
ATOM 1618 C CA . ARG A 1 210 ? -4.008 7.965 28.191 1.00 61.00 210 ARG A CA 1
ATOM 1619 C C . ARG A 1 210 ? -4.706 9.307 28.021 1.00 61.00 210 ARG A C 1
ATOM 1621 O O . ARG A 1 210 ? -4.147 10.306 28.455 1.00 61.00 210 ARG A O 1
ATOM 1628 N N . ALA A 1 211 ? -5.877 9.358 27.388 1.00 62.06 211 ALA A N 1
ATOM 1629 C CA . ALA A 1 211 ? -6.683 10.573 27.313 1.00 62.06 211 ALA A CA 1
ATOM 1630 C C . ALA A 1 211 ? -7.208 10.976 28.699 1.00 62.06 211 ALA A C 1
ATOM 1632 O O . ALA A 1 211 ? -7.189 12.158 29.030 1.00 62.06 211 ALA A O 1
ATOM 1633 N N . GLU A 1 212 ? -7.589 9.997 29.518 1.00 64.38 212 GLU A N 1
ATOM 1634 C CA . GLU A 1 212 ? -7.994 10.186 30.916 1.00 64.38 212 GLU A CA 1
ATOM 1635 C C . GLU A 1 212 ? -6.810 10.593 31.806 1.00 64.38 212 GLU A C 1
ATOM 1637 O O . GLU A 1 212 ? -6.929 11.507 32.617 1.00 64.38 212 GLU A O 1
ATOM 1642 N N . ASN A 1 213 ? -5.624 10.015 31.581 1.00 62.22 213 ASN A N 1
ATOM 1643 C CA . ASN A 1 213 ? -4.390 10.375 32.294 1.00 62.22 213 ASN A CA 1
ATOM 1644 C C . ASN A 1 213 ? -3.734 11.682 31.796 1.00 62.22 213 ASN A C 1
ATOM 1646 O O . ASN A 1 213 ? -2.649 12.057 32.249 1.00 62.22 213 ASN A O 1
ATOM 1650 N N . ARG A 1 214 ? -4.374 12.413 30.874 1.00 53.16 214 ARG A N 1
ATOM 1651 C CA . ARG A 1 214 ? -3.840 13.625 30.231 1.00 53.16 214 ARG A CA 1
ATOM 1652 C C . ARG A 1 214 ? -4.071 14.901 31.048 1.00 53.16 214 ARG A C 1
ATOM 1654 O O . ARG A 1 214 ? -4.364 15.951 30.486 1.00 53.16 214 ARG A O 1
ATOM 1661 N N . ALA A 1 215 ? -3.904 14.816 32.366 1.00 50.97 215 ALA A N 1
ATOM 1662 C CA . ALA A 1 215 ? -3.762 15.981 33.239 1.00 50.97 215 ALA A CA 1
ATOM 1663 C C . ALA A 1 215 ? -2.289 16.404 33.436 1.00 50.97 215 ALA A C 1
ATOM 1665 O O . ALA A 1 215 ? -2.041 17.388 34.127 1.00 50.97 215 ALA A O 1
ATOM 1666 N N . GLY A 1 216 ? -1.308 15.701 32.843 1.00 45.91 216 GLY A N 1
ATOM 1667 C CA . GLY A 1 216 ? 0.105 15.997 33.120 1.00 45.91 216 GLY A CA 1
ATOM 1668 C C . GLY A 1 216 ? 1.153 15.715 32.045 1.00 45.91 216 GLY A C 1
ATOM 1669 O O . GLY A 1 216 ? 2.272 16.176 32.232 1.00 45.91 216 GLY A O 1
ATOM 1670 N N . ASP A 1 217 ? 0.865 15.022 30.936 1.00 43.09 217 ASP A N 1
ATOM 1671 C CA . ASP A 1 217 ? 1.938 14.712 29.979 1.00 43.09 217 ASP A CA 1
ATOM 1672 C C . ASP A 1 217 ? 1.486 14.711 28.511 1.00 43.09 217 ASP A C 1
ATOM 1674 O O . ASP A 1 217 ? 0.480 14.110 28.119 1.00 43.09 217 ASP A O 1
ATOM 1678 N N . GLY A 1 218 ? 2.243 15.426 27.679 1.00 42.69 218 GLY A N 1
ATOM 1679 C CA . GLY A 1 218 ? 1.968 15.716 26.269 1.00 42.69 218 GLY A CA 1
ATOM 1680 C C . GLY A 1 218 ? 2.216 14.541 25.316 1.00 42.69 218 GLY A C 1
ATOM 1681 O O . GLY A 1 218 ? 2.512 14.758 24.143 1.00 42.69 218 GLY A O 1
ATOM 1682 N N . GLY A 1 219 ? 2.104 13.295 25.783 1.00 39.03 219 GLY A N 1
ATOM 1683 C CA . GLY A 1 219 ? 2.592 12.112 25.072 1.00 39.03 219 GLY A CA 1
ATOM 1684 C C . GLY A 1 219 ? 1.541 11.030 24.804 1.00 39.03 219 GLY A C 1
ATOM 1685 O O . GLY A 1 219 ? 1.157 10.281 25.692 1.00 39.03 219 GLY A O 1
ATOM 1686 N N . GLY A 1 220 ? 1.161 10.869 23.530 1.00 51.12 220 GLY A N 1
ATOM 1687 C CA . GLY A 1 220 ? 1.015 9.534 22.925 1.00 51.12 220 GLY A CA 1
ATOM 1688 C C . GLY A 1 220 ? -0.292 8.742 23.094 1.00 51.12 220 GLY A C 1
ATOM 1689 O O . GLY A 1 220 ? -0.302 7.695 23.728 1.00 51.12 220 GLY A O 1
ATOM 1690 N N . ALA A 1 221 ? -1.334 9.079 22.336 1.00 41.31 221 ALA A N 1
ATOM 1691 C CA . ALA A 1 221 ? -2.041 8.043 21.563 1.00 41.31 221 ALA A CA 1
ATOM 1692 C C . ALA A 1 221 ? -1.408 8.118 20.171 1.00 41.31 221 ALA A C 1
ATOM 1694 O O . ALA A 1 221 ? -1.357 9.251 19.699 1.00 41.31 221 ALA A O 1
ATOM 1695 N N . MET A 1 222 ? -0.845 7.012 19.641 1.00 48.50 222 MET A N 1
ATOM 1696 C CA . MET A 1 222 ? -0.091 6.900 18.365 1.00 48.50 222 MET A CA 1
ATOM 1697 C C . MET A 1 222 ? 0.418 8.262 17.891 1.00 48.50 222 MET A C 1
ATOM 1699 O O . MET A 1 222 ? -0.380 8.967 17.282 1.00 48.50 222 MET A O 1
ATOM 1703 N N . GLN A 1 223 ? 1.618 8.676 18.347 1.00 44.75 223 GLN A N 1
ATOM 1704 C CA . GLN A 1 223 ? 1.989 10.072 18.650 1.00 44.75 223 GLN A CA 1
ATOM 1705 C C . GLN A 1 223 ? 1.181 11.050 17.795 1.00 44.75 223 GLN A C 1
ATOM 1707 O O . GLN A 1 223 ? 1.188 10.943 16.577 1.00 44.75 223 GLN A O 1
ATOM 1712 N N . SER A 1 224 ? 0.516 12.049 18.371 1.00 47.31 224 SER A N 1
ATOM 1713 C CA . SER A 1 224 ? -0.140 13.100 17.570 1.00 47.31 224 SER A CA 1
ATOM 1714 C C . SER A 1 224 ? 0.777 13.6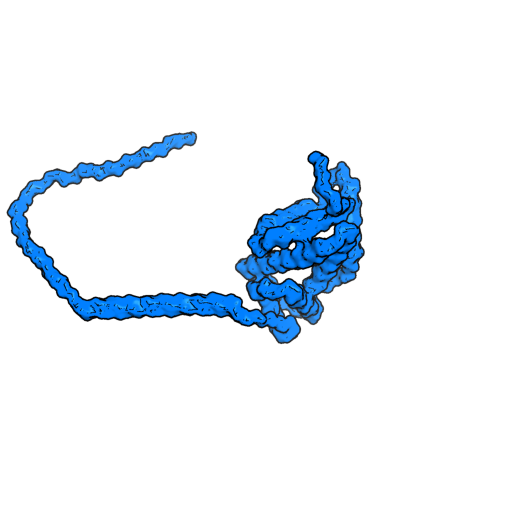72 16.474 1.00 47.31 224 SER A C 1
ATOM 1716 O O . SER A 1 224 ? 0.283 14.107 15.441 1.00 47.31 224 SER A O 1
ATOM 1718 N N . ALA A 1 225 ? 2.097 13.584 16.672 1.00 47.09 225 ALA A N 1
ATOM 1719 C CA . ALA A 1 225 ? 3.132 13.813 15.674 1.00 47.09 225 ALA A CA 1
ATOM 1720 C C . ALA A 1 225 ? 3.233 12.750 14.550 1.00 47.09 225 ALA A C 1
ATOM 1722 O O . ALA A 1 225 ? 3.488 13.126 13.424 1.00 47.09 225 ALA A O 1
ATOM 1723 N N . GLU A 1 226 ? 3.052 11.451 14.793 1.00 47.84 226 GLU A N 1
ATOM 1724 C CA . GLU A 1 226 ? 3.012 10.375 13.778 1.00 47.84 226 GLU A CA 1
ATOM 1725 C C . GLU A 1 226 ? 1.754 10.438 12.916 1.00 47.84 226 GLU A C 1
ATOM 1727 O O . GLU A 1 226 ? 1.849 10.391 11.694 1.00 47.84 226 GLU A O 1
ATOM 1732 N N . VAL A 1 227 ? 0.588 10.623 13.539 1.00 49.62 227 VAL A N 1
ATOM 1733 C CA . VAL A 1 227 ? -0.670 10.863 12.816 1.00 49.62 227 VAL A CA 1
ATOM 1734 C C . VAL A 1 227 ? -0.620 12.203 12.081 1.00 49.62 227 VAL A C 1
ATOM 1736 O O . VAL A 1 227 ? -1.059 12.285 10.940 1.00 49.62 227 VAL A O 1
ATOM 1739 N N . GLY A 1 228 ? -0.050 13.241 12.702 1.00 49.91 228 GLY A N 1
ATOM 1740 C CA . GLY A 1 228 ? 0.208 14.532 12.061 1.00 49.91 228 GLY A CA 1
ATOM 1741 C C . GLY A 1 228 ? 1.122 14.388 10.847 1.00 49.91 228 GLY A C 1
ATOM 1742 O O . GLY A 1 228 ? 0.738 14.797 9.767 1.00 49.91 228 GLY A O 1
ATOM 1743 N N . ARG A 1 229 ? 2.252 13.681 10.978 1.00 59.00 229 ARG A N 1
ATOM 1744 C CA . ARG A 1 229 ? 3.164 13.360 9.867 1.00 59.00 229 ARG A CA 1
ATOM 1745 C C . ARG A 1 229 ? 2.482 12.566 8.757 1.00 59.00 229 ARG A C 1
ATOM 1747 O O . ARG A 1 229 ? 2.756 12.818 7.593 1.00 59.00 229 ARG A O 1
ATOM 1754 N N . MET A 1 230 ? 1.604 11.624 9.096 1.00 56.53 230 MET A N 1
ATOM 1755 C CA . MET A 1 230 ? 0.831 10.864 8.112 1.00 56.53 230 MET A CA 1
ATOM 1756 C C . MET A 1 230 ? -0.182 11.757 7.384 1.00 56.53 230 MET A C 1
ATOM 1758 O O . MET A 1 230 ? -0.307 11.665 6.169 1.00 56.53 230 MET A O 1
ATOM 1762 N N . ILE A 1 231 ? -0.867 12.652 8.100 1.00 57.56 231 ILE A N 1
ATOM 1763 C CA . ILE A 1 231 ? -1.797 13.629 7.519 1.00 57.56 231 ILE A CA 1
ATOM 1764 C C . ILE A 1 231 ? -1.049 14.657 6.657 1.00 57.56 231 ILE A C 1
ATOM 1766 O O . ILE A 1 231 ? -1.481 14.919 5.540 1.00 57.56 231 ILE A O 1
ATOM 1770 N N . ASP A 1 232 ? 0.077 15.190 7.126 1.00 60.94 232 ASP A N 1
ATOM 1771 C CA . ASP A 1 232 ? 0.937 16.120 6.386 1.00 60.94 232 ASP A CA 1
ATOM 1772 C C . ASP A 1 232 ? 1.509 15.449 5.128 1.00 60.94 232 ASP A C 1
ATOM 1774 O O . ASP A 1 232 ? 1.575 16.062 4.065 1.00 60.94 232 ASP A O 1
ATOM 1778 N N . TRP A 1 233 ? 1.846 14.160 5.209 1.00 64.81 233 TRP A N 1
ATOM 1779 C CA . TRP A 1 233 ? 2.269 13.360 4.061 1.00 64.81 233 TRP A CA 1
ATOM 1780 C C . TRP A 1 233 ? 1.129 13.113 3.054 1.00 64.81 233 TRP A C 1
ATOM 1782 O O . TRP A 1 233 ? 1.344 13.259 1.849 1.00 64.81 233 TRP A O 1
ATOM 1792 N N . ILE A 1 234 ? -0.093 12.823 3.524 1.00 60.84 234 ILE A N 1
ATOM 1793 C CA . ILE A 1 234 ? -1.308 12.713 2.687 1.00 60.84 234 ILE A CA 1
ATOM 1794 C C . ILE A 1 234 ? -1.690 14.061 2.054 1.00 60.84 234 ILE A C 1
ATOM 1796 O O . ILE A 1 234 ? -2.286 14.095 0.978 1.00 60.84 234 ILE A O 1
ATOM 1800 N N . GLN A 1 235 ? -1.390 15.183 2.707 1.00 57.16 235 GLN A N 1
ATOM 1801 C CA . GLN A 1 235 ? -1.673 16.521 2.180 1.00 57.16 235 GLN A CA 1
ATOM 1802 C C . GLN A 1 235 ? -0.569 17.045 1.247 1.00 57.16 235 GLN A C 1
ATOM 1804 O O . GLN A 1 235 ? -0.863 17.869 0.382 1.00 57.16 235 GLN A O 1
ATOM 1809 N N . GLY A 1 236 ? 0.666 16.563 1.404 1.00 64.50 236 GLY A N 1
ATOM 1810 C CA . GLY A 1 236 ? 1.825 16.899 0.577 1.00 64.50 236 GLY A CA 1
ATOM 1811 C C . GLY A 1 236 ? 2.035 15.938 -0.598 1.00 64.50 236 GLY A C 1
ATOM 1812 O O . GLY A 1 236 ? 1.251 15.905 -1.547 1.00 64.50 236 GLY A O 1
ATOM 1813 N N . ASP A 1 237 ? 3.131 15.177 -0.552 1.00 55.09 237 ASP A N 1
ATOM 1814 C CA . ASP A 1 237 ? 3.658 14.425 -1.701 1.00 55.09 237 ASP A CA 1
ATOM 1815 C C . ASP A 1 237 ? 2.909 13.129 -2.023 1.00 55.09 237 ASP A C 1
ATOM 1817 O O . ASP A 1 237 ? 2.855 12.726 -3.184 1.00 55.09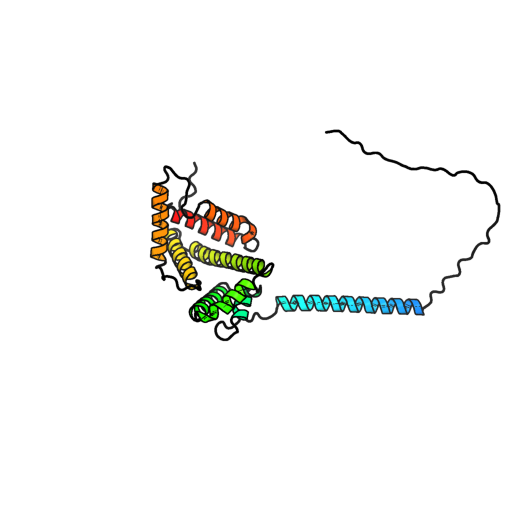 237 ASP A O 1
ATOM 1821 N N . GLY A 1 238 ? 2.284 12.488 -1.033 1.00 54.00 238 GLY A N 1
ATOM 1822 C CA . GLY A 1 238 ? 1.665 11.174 -1.222 1.00 54.00 238 GLY A CA 1
ATOM 1823 C C . GLY A 1 238 ? 0.427 11.179 -2.125 1.00 54.00 238 GLY A C 1
ATOM 1824 O O . GLY A 1 238 ? -0.043 10.126 -2.530 1.00 54.00 238 GLY A O 1
ATOM 1825 N N . ASN A 1 239 ? -0.113 12.354 -2.455 1.00 54.75 239 ASN A N 1
ATOM 1826 C CA . ASN A 1 239 ? -1.427 12.498 -3.086 1.00 54.75 239 ASN A CA 1
ATOM 1827 C C . ASN A 1 239 ? -1.379 13.208 -4.439 1.00 54.75 239 ASN A C 1
ATOM 1829 O O . ASN A 1 239 ? -2.424 13.588 -4.967 1.00 54.75 239 ASN A O 1
ATOM 1833 N N . GLN A 1 240 ? -0.183 13.431 -4.996 1.00 60.09 240 GLN A N 1
ATOM 1834 C CA . GLN A 1 240 ? -0.013 14.195 -6.237 1.00 60.09 240 GLN A CA 1
ATOM 1835 C C . GLN A 1 240 ? -0.789 13.584 -7.422 1.00 60.09 240 GLN A C 1
ATOM 1837 O O . GLN A 1 240 ? -1.219 14.330 -8.301 1.00 60.09 240 GLN A O 1
ATOM 1842 N N . ASN A 1 241 ? -1.076 12.276 -7.383 1.00 63.44 241 ASN A N 1
ATOM 1843 C CA . ASN A 1 241 ? -1.754 11.537 -8.453 1.00 63.44 241 ASN A CA 1
ATOM 1844 C C . ASN A 1 241 ? -3.246 11.228 -8.203 1.00 63.44 241 ASN A C 1
ATOM 1846 O O . ASN A 1 241 ? -3.906 10.737 -9.114 1.00 63.44 241 ASN A O 1
ATOM 1850 N N . SER A 1 242 ? -3.805 11.535 -7.027 1.00 71.12 242 SER A N 1
ATOM 1851 C CA . SER A 1 242 ? -5.205 11.201 -6.706 1.00 71.12 242 SER A CA 1
ATOM 1852 C C . SER A 1 242 ? -6.169 12.327 -7.084 1.00 71.12 242 SER A C 1
ATOM 1854 O O . SER A 1 242 ? -5.857 13.517 -6.928 1.00 71.12 242 SER A O 1
ATOM 1856 N N . SER A 1 243 ? -7.378 11.968 -7.513 1.00 81.69 243 SER A N 1
ATOM 1857 C CA . SER A 1 243 ? -8.477 12.892 -7.801 1.00 81.69 243 SER A CA 1
ATOM 1858 C C . SER A 1 243 ? -8.971 13.608 -6.533 1.00 81.69 243 SER A C 1
ATOM 1860 O O . SER A 1 243 ? -8.928 13.038 -5.441 1.00 81.69 243 SER A O 1
ATOM 1862 N N . PRO A 1 244 ? -9.519 14.837 -6.627 1.00 84.56 244 PRO A N 1
ATOM 1863 C CA . PRO A 1 244 ? -10.010 15.571 -5.454 1.00 84.56 244 PRO A CA 1
ATOM 1864 C C . PRO A 1 244 ? -11.024 14.798 -4.593 1.00 84.56 244 PRO A C 1
ATOM 1866 O O . PRO A 1 244 ? -11.048 14.958 -3.373 1.00 84.56 244 PRO A O 1
ATOM 1869 N N . GLY A 1 245 ? -11.848 13.948 -5.216 1.00 86.50 245 GLY A N 1
ATOM 1870 C CA . GLY A 1 245 ? -12.829 13.116 -4.517 1.00 86.50 245 GLY A CA 1
ATOM 1871 C C . GLY A 1 245 ? -12.192 12.018 -3.664 1.00 86.50 245 GLY A C 1
ATOM 1872 O O . GLY A 1 245 ? -12.614 11.825 -2.526 1.00 86.50 245 GLY A O 1
ATOM 1873 N N . GLU A 1 246 ? -11.160 11.345 -4.181 1.00 84.62 246 GLU A N 1
ATOM 1874 C CA . GLU A 1 246 ? -10.368 10.356 -3.427 1.00 84.62 246 GLU A CA 1
ATOM 1875 C C . GLU A 1 246 ? -9.699 11.030 -2.227 1.00 84.62 246 GLU A C 1
ATOM 1877 O O . GLU A 1 246 ? -9.864 10.600 -1.087 1.00 84.62 246 GLU A O 1
ATOM 1882 N N . ARG A 1 247 ? -9.069 12.195 -2.437 1.00 83.31 247 ARG A N 1
ATOM 1883 C CA . ARG A 1 247 ? -8.430 12.944 -1.338 1.00 83.31 247 ARG A CA 1
ATOM 1884 C C . ARG A 1 247 ? -9.410 13.273 -0.216 1.00 83.31 247 ARG A C 1
ATOM 1886 O O . ARG A 1 247 ? -9.072 13.142 0.962 1.00 83.31 247 ARG A O 1
ATOM 1893 N N . ALA A 1 248 ? -10.625 13.698 -0.566 1.00 86.94 248 ALA A N 1
ATOM 1894 C CA . ALA A 1 248 ? -11.659 14.015 0.412 1.00 86.94 248 ALA A CA 1
ATOM 1895 C C . ALA A 1 248 ? -12.109 12.778 1.209 1.00 86.94 248 ALA A C 1
ATOM 1897 O O . ALA A 1 248 ? -12.319 12.883 2.421 1.00 86.94 248 ALA A O 1
ATOM 1898 N N . ARG A 1 249 ? -12.227 11.611 0.558 1.00 89.62 249 ARG A N 1
ATOM 1899 C CA . ARG A 1 249 ? -12.586 10.347 1.220 1.00 89.62 249 ARG A CA 1
ATOM 1900 C C . ARG A 1 249 ? -11.491 9.883 2.170 1.00 89.62 249 ARG A C 1
ATOM 1902 O O . ARG A 1 249 ? -11.791 9.709 3.351 1.00 89.62 249 ARG A O 1
ATOM 1909 N N . VAL A 1 250 ? -10.243 9.791 1.705 1.00 88.12 250 VAL A N 1
ATOM 1910 C CA . VAL A 1 250 ? -9.086 9.447 2.552 1.00 88.12 250 VAL A CA 1
ATOM 1911 C C . VAL A 1 250 ? -8.987 10.388 3.752 1.00 88.12 250 VAL A C 1
ATOM 1913 O O . VAL A 1 250 ? -8.908 9.936 4.892 1.00 88.12 250 VAL A O 1
ATOM 1916 N N . THR A 1 251 ? -9.067 11.704 3.533 1.00 86.50 251 THR A N 1
ATOM 1917 C CA . THR A 1 251 ? -8.966 12.699 4.618 1.00 86.50 251 THR A CA 1
ATOM 1918 C C . THR A 1 251 ? -10.056 12.500 5.668 1.00 86.50 251 THR A C 1
ATOM 1920 O O . THR A 1 251 ? -9.787 12.558 6.870 1.00 86.50 251 THR A O 1
ATOM 1923 N N . ARG A 1 252 ? -11.296 12.250 5.229 1.00 89.44 252 ARG A N 1
ATOM 1924 C CA . ARG A 1 252 ? -12.419 11.989 6.131 1.00 89.44 252 ARG A CA 1
ATOM 1925 C C . ARG A 1 252 ? -12.215 10.696 6.917 1.00 89.44 252 ARG A C 1
ATOM 1927 O O . ARG A 1 252 ? -12.348 10.722 8.136 1.00 89.44 252 ARG A O 1
ATOM 1934 N N . PHE A 1 253 ? -11.862 9.609 6.236 1.00 90.94 253 PHE A N 1
ATOM 1935 C CA . PHE A 1 253 ? -11.598 8.311 6.854 1.00 90.94 253 PHE A CA 1
ATOM 1936 C C . PHE A 1 253 ? -10.501 8.406 7.922 1.00 90.94 253 PHE A C 1
ATOM 1938 O O . PHE A 1 253 ? -10.691 7.968 9.055 1.00 90.94 253 PHE A O 1
ATOM 1945 N N . MET A 1 254 ? -9.391 9.073 7.605 1.00 87.31 254 MET A N 1
ATOM 1946 C CA . MET A 1 254 ? -8.281 9.282 8.534 1.00 87.31 254 MET A CA 1
ATOM 1947 C C . MET A 1 254 ? -8.682 10.140 9.735 1.00 87.31 254 MET A C 1
ATOM 1949 O O . MET A 1 254 ? -8.389 9.791 10.879 1.00 87.31 254 MET A O 1
ATOM 1953 N N . ARG A 1 255 ? -9.399 11.246 9.507 1.00 87.25 255 ARG A N 1
ATOM 1954 C CA . ARG A 1 255 ? -9.922 12.095 10.586 1.00 87.25 255 ARG A CA 1
ATOM 1955 C C . ARG A 1 255 ? -10.823 11.300 11.532 1.00 87.25 255 ARG A C 1
ATOM 1957 O O . ARG A 1 255 ? -10.686 11.424 12.750 1.00 87.25 255 ARG A O 1
ATOM 1964 N N . ASP A 1 256 ? -11.741 10.515 10.979 1.00 89.12 256 ASP A N 1
ATOM 1965 C CA . ASP A 1 256 ? -12.731 9.771 11.756 1.00 89.12 256 ASP A CA 1
ATOM 1966 C C . ASP A 1 256 ? -12.074 8.587 12.483 1.00 89.12 256 ASP A C 1
ATOM 1968 O O . ASP A 1 256 ? -12.358 8.383 13.659 1.00 89.12 256 ASP A O 1
ATOM 1972 N N . THR A 1 257 ? -11.073 7.934 11.880 1.00 87.12 257 THR A N 1
ATOM 1973 C CA . THR A 1 257 ? -10.189 6.963 12.555 1.00 87.12 257 THR A CA 1
ATOM 1974 C C . THR A 1 257 ? -9.528 7.577 13.787 1.00 87.12 257 THR A C 1
ATOM 1976 O O . THR A 1 257 ? -9.575 7.015 14.877 1.00 87.12 257 THR A O 1
ATOM 1979 N N . VAL A 1 258 ? -8.934 8.766 13.658 1.00 82.56 258 VAL A N 1
ATOM 1980 C CA . VAL A 1 258 ? -8.258 9.434 14.782 1.00 82.56 258 VAL A CA 1
ATOM 1981 C C . VAL A 1 258 ? -9.236 9.780 15.904 1.00 82.56 258 VAL A C 1
ATOM 1983 O O . VAL A 1 258 ? -8.887 9.664 17.080 1.00 82.56 258 VAL A O 1
ATOM 1986 N N . ARG A 1 259 ? -10.456 10.202 15.562 1.00 82.38 259 ARG A N 1
ATOM 1987 C CA . ARG A 1 259 ? -11.524 10.471 16.535 1.00 82.38 259 ARG A CA 1
ATOM 1988 C C . ARG A 1 259 ? -11.967 9.196 17.238 1.00 82.38 259 ARG A C 1
ATOM 1990 O O . ARG A 1 259 ? -11.967 9.173 18.467 1.00 82.38 259 ARG A O 1
ATOM 1997 N N . TYR A 1 260 ? -12.232 8.142 16.472 1.00 83.56 260 TYR A N 1
ATOM 1998 C CA . TYR A 1 260 ? -12.598 6.823 16.976 1.00 83.56 260 TYR A CA 1
ATOM 1999 C C . TYR A 1 260 ? -11.555 6.294 17.964 1.00 83.56 260 TYR A C 1
ATOM 2001 O O . TYR A 1 260 ? -11.873 5.987 19.112 1.00 83.56 260 TYR A O 1
ATOM 2009 N N . MET A 1 261 ? -10.275 6.339 17.585 1.00 79.00 261 MET A N 1
ATOM 2010 C CA . MET A 1 261 ? -9.167 5.938 18.455 1.00 79.00 261 MET A CA 1
ATOM 2011 C C . MET A 1 261 ? -9.080 6.781 19.728 1.00 79.00 261 MET A C 1
ATOM 2013 O O . MET A 1 261 ? -8.582 6.310 20.739 1.00 79.00 261 MET A O 1
ATOM 2017 N N . ARG A 1 262 ? -9.546 8.031 19.731 1.00 76.56 262 ARG A N 1
ATOM 2018 C CA . ARG A 1 262 ? -9.566 8.893 20.926 1.00 76.56 262 ARG A CA 1
ATOM 2019 C C . ARG A 1 262 ? -10.841 8.742 21.761 1.00 76.56 262 ARG A C 1
ATOM 2021 O O . ARG A 1 262 ? -10.996 9.485 22.726 1.00 76.56 262 ARG A O 1
ATOM 2028 N N . GLY A 1 263 ? -11.753 7.842 21.390 1.00 74.62 263 GLY A N 1
ATOM 2029 C CA . GLY A 1 263 ? -13.074 7.728 22.011 1.00 74.62 263 GLY A CA 1
ATOM 2030 C C . GLY A 1 263 ? -13.964 8.953 21.770 1.00 74.62 263 GLY A C 1
ATOM 2031 O O . GLY A 1 263 ? -14.847 9.240 22.572 1.00 74.62 263 GLY A O 1
ATOM 2032 N N . GLN A 1 264 ? -13.700 9.719 20.709 1.00 79.88 264 GLN A N 1
ATOM 2033 C CA . GLN A 1 264 ? -14.501 10.877 20.326 1.00 79.88 264 GLN A CA 1
ATOM 2034 C C . GLN A 1 264 ? -15.606 10.458 19.357 1.00 79.88 264 GLN A C 1
ATOM 2036 O O . GLN A 1 264 ? -15.383 9.638 18.471 1.00 79.88 264 GLN A O 1
ATOM 2041 N N . ASP A 1 265 ? -16.769 11.095 19.485 1.00 78.19 265 ASP A N 1
ATOM 2042 C CA . ASP A 1 265 ? -17.878 10.945 18.544 1.00 78.19 265 ASP A CA 1
ATOM 2043 C C . ASP A 1 265 ? -17.438 11.378 17.133 1.00 78.19 265 ASP A C 1
ATOM 2045 O O . ASP A 1 265 ? -17.087 12.542 16.897 1.00 78.19 265 ASP A O 1
ATOM 2049 N N . ILE A 1 266 ? -17.444 10.430 16.194 1.00 82.19 266 ILE A N 1
ATOM 2050 C CA . ILE A 1 266 ? -17.035 10.654 14.803 1.00 82.19 266 ILE A CA 1
ATOM 2051 C C . ILE A 1 266 ? -18.029 11.541 14.037 1.00 82.19 266 ILE A C 1
ATOM 2053 O O . ILE A 1 266 ? -17.636 12.223 13.087 1.00 82.19 266 ILE A O 1
ATOM 2057 N N . ASN A 1 267 ? -19.289 11.594 14.482 1.00 77.25 267 ASN A N 1
ATOM 2058 C CA . ASN A 1 267 ? -20.380 12.314 13.828 1.00 77.25 267 ASN A CA 1
ATOM 2059 C C . ASN A 1 267 ? -20.476 13.779 14.267 1.00 77.25 267 ASN A C 1
ATOM 2061 O O . ASN A 1 267 ? -21.058 14.605 13.559 1.00 77.25 267 ASN A O 1
ATOM 2065 N N . LYS A 1 268 ? -19.880 14.147 15.405 1.00 68.19 268 LYS A N 1
ATOM 2066 C CA . LYS A 1 268 ? -19.844 15.545 15.849 1.00 68.19 268 LYS A CA 1
ATOM 2067 C C . LYS A 1 268 ? -18.755 16.320 15.109 1.00 68.19 268 LYS A C 1
ATOM 2069 O O . LYS A 1 268 ? -17.614 15.877 14.968 1.00 68.19 268 LYS A O 1
ATOM 2074 N N . GLY A 1 269 ? -19.105 17.504 14.602 1.00 52.59 269 GLY A N 1
ATOM 2075 C CA . GLY A 1 269 ? -18.139 18.444 14.022 1.00 52.59 269 GLY A CA 1
ATOM 2076 C C . GLY A 1 269 ? -17.020 18.803 15.015 1.00 52.59 269 GLY A C 1
ATOM 2077 O O . GLY A 1 269 ? -17.145 18.509 16.205 1.00 52.59 269 GLY A O 1
ATOM 2078 N N . PRO A 1 270 ? -15.899 19.397 14.555 1.00 47.34 270 PRO A N 1
ATOM 2079 C CA . PRO A 1 270 ? -14.883 19.909 15.476 1.00 47.34 270 PRO A CA 1
ATOM 2080 C C . PRO A 1 270 ? -15.554 20.804 16.526 1.00 47.34 270 PRO A C 1
ATOM 2082 O O . PRO A 1 270 ? -16.467 21.566 16.188 1.00 47.34 270 PRO A O 1
ATOM 2085 N N . ARG A 1 271 ? -15.142 20.678 17.795 1.00 45.38 271 ARG A N 1
ATOM 2086 C CA . ARG A 1 271 ? -15.585 21.620 18.823 1.00 45.38 271 ARG A CA 1
ATOM 2087 C C . ARG A 1 271 ? -15.182 23.020 18.344 1.00 45.38 271 ARG A C 1
ATOM 2089 O O . ARG A 1 271 ? -14.078 23.224 17.847 1.00 45.38 271 ARG A O 1
ATOM 2096 N N . ARG A 1 272 ? -16.165 23.919 18.324 1.00 33.69 272 ARG A N 1
ATOM 2097 C CA . ARG A 1 272 ? -15.939 25.350 18.155 1.00 33.69 272 ARG A CA 1
ATOM 2098 C C . ARG A 1 272 ? -15.640 25.870 19.552 1.00 33.69 272 ARG A C 1
ATOM 2100 O O . ARG A 1 272 ? -16.575 26.176 20.286 1.00 33.69 272 ARG A O 1
ATOM 2107 N N . ASP A 1 273 ? -14.373 25.844 19.915 1.00 38.41 273 ASP A N 1
ATOM 2108 C CA . ASP A 1 273 ? -13.807 26.561 21.052 1.00 38.41 273 ASP A CA 1
ATOM 2109 C C . ASP A 1 273 ? -13.104 27.825 20.545 1.00 38.41 273 ASP A C 1
ATOM 2111 O O . ASP A 1 273 ? -12.386 27.734 19.521 1.00 38.41 273 ASP A O 1
#